Protein AF-X1RH77-F1 (afdb_monomer)

Solvent-accessible surface area (backbone atoms only — not comparable to full-atom values): 12119 Å² total; per-residue (Å²): 35,77,43,66,42,18,30,27,23,66,74,18,77,38,57,63,56,33,65,66,33,63,42,28,81,45,76,34,79,84,66,87,61,46,30,39,22,36,37,31,61,52,42,96,93,44,96,57,47,26,20,32,37,26,30,34,39,37,33,32,69,31,55,79,52,92,65,59,89,87,51,53,72,76,45,41,26,48,35,37,30,31,51,85,56,97,69,59,67,66,48,82,46,36,43,31,34,18,45,15,67,90,68,32,53,48,90,72,79,50,47,56,58,45,22,54,88,64,42,48,82,73,24,24,58,40,51,56,78,75,45,40,70,77,36,80,29,71,37,45,41,38,74,67,27,58,76,57,59,38,83,63,41,65,30,32,34,32,40,35,25,44,41,70,72,70,73,51,68,67,93,39,52,86,40,32,38,40,51,41,42,54,71,36,82,56,97,82,24,35,36,35,77,49,75,43,64,57,81,82,74,80,79,84,80,81,74,82,85,74,87,81,77,82,83,76,82,132

pLDDT: mean 89.28, std 10.25, range [47.66, 98.81]

Radius of gyration: 23.14 Å; Cα contacts (8 Å, |Δi|>4): 510; chains: 1; bounding box: 76×30×84 Å

Mean predicted aligned error: 6.17 Å

Organism: NCBI:txid412755

Structure (mmCIF, N/CA/C/O backbone):
data_AF-X1RH77-F1
#
_entry.id   AF-X1RH77-F1
#
loop_
_atom_site.group_PDB
_atom_site.id
_atom_site.type_symbol
_atom_site.label_atom_id
_atom_site.label_alt_id
_atom_site.label_comp_id
_atom_site.label_asym_id
_atom_site.label_entity_id
_atom_site.label_seq_id
_atom_site.pdbx_PDB_ins_code
_atom_site.Cartn_x
_atom_site.Cartn_y
_atom_site.Cartn_z
_atom_site.occupancy
_atom_site.B_iso_or_equiv
_atom_site.auth_seq_id
_atom_site.auth_comp_id
_atom_site.auth_asym_id
_atom_site.auth_atom_id
_atom_site.pdbx_PDB_model_num
ATOM 1 N N . ALA A 1 1 ? -10.796 6.296 2.823 1.00 57.31 1 ALA A N 1
ATOM 2 C CA . ALA A 1 1 ? -9.516 6.974 3.084 1.00 57.31 1 ALA A CA 1
ATOM 3 C C . ALA A 1 1 ? -9.847 8.410 2.841 1.00 57.31 1 ALA A C 1
ATOM 5 O O . ALA A 1 1 ? -10.364 8.690 1.774 1.00 57.31 1 ALA A O 1
ATOM 6 N N . GLU A 1 2 ? -9.666 9.287 3.818 1.00 74.75 2 GLU A N 1
ATOM 7 C CA . GLU A 1 2 ? -10.022 10.690 3.575 1.00 74.75 2 GLU A CA 1
ATOM 8 C C . GLU A 1 2 ? -9.088 11.281 2.513 1.00 74.75 2 GLU A C 1
ATOM 10 O O . GLU A 1 2 ? -9.492 12.134 1.730 1.00 74.75 2 GLU A O 1
ATOM 15 N N . LYS A 1 3 ? -7.842 10.784 2.460 1.00 83.88 3 LYS A N 1
ATOM 16 C CA . LYS A 1 3 ? -6.843 11.182 1.470 1.00 83.88 3 LYS A CA 1
ATOM 17 C C . LYS A 1 3 ? -6.052 9.959 1.023 1.00 83.88 3 LYS A C 1
ATOM 19 O O . LYS A 1 3 ? -5.547 9.196 1.850 1.00 83.88 3 LYS A O 1
ATOM 24 N N . CYS A 1 4 ? -5.955 9.759 -0.284 1.00 84.88 4 CYS A N 1
ATOM 25 C CA . CYS A 1 4 ? -5.092 8.749 -0.879 1.00 84.88 4 CYS A CA 1
ATOM 26 C C . CYS A 1 4 ? -4.425 9.277 -2.147 1.00 84.88 4 CYS A C 1
ATOM 28 O O . CYS A 1 4 ? -4.948 10.175 -2.813 1.00 84.88 4 CYS A O 1
ATOM 30 N N . GLY A 1 5 ? -3.258 8.720 -2.459 1.00 84.69 5 GLY A N 1
ATOM 31 C CA . GLY A 1 5 ? -2.461 9.140 -3.601 1.00 84.69 5 GLY A CA 1
ATOM 32 C C . GLY A 1 5 ? -1.573 8.015 -4.102 1.00 84.69 5 GLY A C 1
ATOM 33 O O . GLY A 1 5 ? -1.023 7.239 -3.314 1.00 84.69 5 GLY A O 1
ATOM 34 N N . SER A 1 6 ? -1.447 7.937 -5.424 1.00 87.25 6 SER A N 1
ATOM 35 C CA . SER A 1 6 ? -0.463 7.081 -6.069 1.00 87.25 6 SER A CA 1
ATOM 36 C C . SER A 1 6 ? 0.813 7.865 -6.320 1.00 87.25 6 SER A C 1
ATOM 38 O O . SER A 1 6 ? 0.790 8.890 -7.005 1.00 87.25 6 SER A O 1
ATOM 40 N N . LEU A 1 7 ? 1.918 7.346 -5.795 1.00 86.62 7 LEU A N 1
ATOM 41 C CA . LEU A 1 7 ? 3.262 7.873 -5.973 1.00 86.62 7 LEU A CA 1
ATOM 42 C C . LEU A 1 7 ? 4.007 6.920 -6.897 1.00 86.62 7 LEU A C 1
ATOM 44 O O . LEU A 1 7 ? 4.068 5.714 -6.629 1.00 86.62 7 LEU A O 1
ATOM 48 N N . ARG A 1 8 ? 4.548 7.444 -7.995 1.00 86.88 8 ARG A N 1
ATOM 49 C CA . ARG A 1 8 ? 5.306 6.627 -8.939 1.00 86.88 8 ARG A CA 1
ATOM 50 C C . ARG A 1 8 ? 6.627 7.272 -9.302 1.00 86.88 8 ARG A C 1
ATOM 52 O O . ARG A 1 8 ? 6.715 8.487 -9.459 1.00 86.88 8 ARG A O 1
ATOM 59 N N . TYR A 1 9 ? 7.631 6.423 -9.454 1.00 88.00 9 TYR A N 1
ATOM 60 C CA . TYR A 1 9 ? 8.847 6.773 -10.163 1.00 88.00 9 TYR A CA 1
ATOM 61 C C . TYR A 1 9 ? 8.810 6.084 -11.519 1.00 88.00 9 TYR A C 1
ATOM 63 O O . TYR A 1 9 ? 8.621 4.866 -11.590 1.00 88.00 9 TYR A O 1
ATOM 71 N N . THR A 1 10 ? 8.928 6.867 -12.581 1.00 84.88 10 THR A N 1
ATOM 72 C CA . THR A 1 10 ? 8.834 6.411 -13.970 1.00 84.88 10 THR A CA 1
ATOM 73 C C . THR A 1 10 ? 10.155 6.630 -14.702 1.00 84.88 10 THR A C 1
ATOM 75 O O . THR A 1 10 ? 10.945 7.484 -14.312 1.00 84.88 10 THR A O 1
ATOM 78 N N . TRP A 1 11 ? 10.389 5.872 -15.777 1.00 86.88 11 TRP A N 1
ATOM 79 C CA . TRP A 1 11 ? 11.519 6.085 -16.698 1.00 86.88 11 TRP A CA 1
ATOM 80 C C . TRP A 1 11 ? 12.918 5.996 -16.068 1.00 86.88 11 TRP A C 1
ATOM 82 O O . TRP A 1 11 ? 13.856 6.615 -16.566 1.00 86.88 11 TRP A O 1
ATOM 92 N N . ALA A 1 12 ? 13.085 5.217 -14.996 1.00 90.12 12 ALA A N 1
ATOM 93 C CA . ALA A 1 12 ? 14.418 4.974 -14.455 1.00 90.12 12 ALA A CA 1
ATOM 94 C C . ALA A 1 12 ? 15.211 4.040 -15.371 1.00 90.12 12 ALA A C 1
ATOM 96 O O . ALA A 1 12 ? 14.698 3.007 -15.811 1.00 90.12 12 ALA A O 1
ATOM 97 N N . SER A 1 13 ? 16.485 4.365 -15.576 1.00 91.62 13 SER A N 1
ATOM 98 C CA . SER A 1 13 ? 17.416 3.559 -16.371 1.00 91.62 13 SER A CA 1
ATOM 99 C C . SER A 1 13 ? 17.819 2.259 -15.667 1.00 91.62 13 SER A C 1
ATOM 101 O O . SER A 1 13 ? 18.215 1.286 -16.309 1.00 91.62 13 SER A O 1
ATOM 103 N N . THR A 1 14 ? 17.691 2.224 -14.336 1.00 93.81 14 THR A N 1
ATOM 104 C CA . THR A 1 14 ? 17.921 1.030 -13.518 1.00 93.81 14 THR A CA 1
ATOM 105 C C . THR A 1 14 ? 16.803 0.830 -12.500 1.00 93.81 14 THR A C 1
ATOM 107 O O . THR A 1 14 ? 16.206 1.785 -12.001 1.00 93.81 14 THR A O 1
ATOM 110 N N . TYR A 1 15 ? 16.546 -0.425 -12.127 1.00 94.62 15 TYR A N 1
ATOM 111 C CA . TYR A 1 15 ? 15.560 -0.736 -11.093 1.00 94.62 15 TYR A CA 1
ATOM 112 C C . TYR A 1 15 ? 15.916 -0.089 -9.746 1.00 94.62 15 TYR A C 1
ATOM 114 O O . TYR A 1 15 ? 15.054 0.474 -9.071 1.00 94.62 15 TYR A O 1
ATOM 122 N N . ARG A 1 16 ? 17.203 -0.117 -9.370 1.00 96.50 16 ARG A N 1
ATOM 123 C CA . ARG A 1 16 ? 17.680 0.480 -8.116 1.00 96.50 16 ARG A CA 1
ATOM 124 C C . ARG A 1 16 ? 17.446 1.988 -8.079 1.00 96.50 16 ARG A C 1
ATOM 126 O O . ARG A 1 16 ? 17.032 2.482 -7.040 1.00 96.50 16 ARG A O 1
ATOM 133 N N . GLU A 1 17 ? 17.665 2.696 -9.185 1.00 96.06 17 GLU A N 1
ATOM 134 C CA . GLU A 1 17 ? 17.359 4.127 -9.302 1.00 96.06 17 GLU A CA 1
ATOM 135 C C . GLU A 1 17 ? 15.880 4.406 -8.995 1.00 96.06 17 GLU A C 1
ATOM 137 O O . GLU A 1 17 ? 15.594 5.163 -8.068 1.00 96.06 17 GLU A O 1
ATOM 142 N N . ALA A 1 18 ? 14.944 3.723 -9.672 1.00 95.62 18 ALA A N 1
ATOM 143 C CA . ALA A 1 18 ? 13.512 3.877 -9.387 1.00 95.62 18 ALA A CA 1
ATOM 144 C C . ALA A 1 18 ? 13.171 3.533 -7.932 1.00 95.62 18 ALA A C 1
ATOM 146 O O . ALA A 1 18 ? 12.404 4.237 -7.272 1.00 95.62 18 ALA A O 1
ATOM 147 N N . ARG A 1 19 ? 13.711 2.423 -7.419 1.00 96.50 19 ARG A N 1
ATOM 148 C CA . ARG A 1 19 ? 13.370 1.905 -6.089 1.00 96.50 19 ARG A CA 1
ATOM 149 C C . ARG A 1 19 ? 13.849 2.827 -4.981 1.00 96.50 19 ARG A C 1
ATOM 151 O O . ARG A 1 19 ? 13.133 3.016 -3.986 1.00 96.50 19 ARG A O 1
ATOM 158 N N . ASP A 1 20 ? 15.055 3.356 -5.150 1.00 97.25 20 ASP A N 1
ATOM 159 C CA . ASP A 1 20 ? 15.784 4.074 -4.120 1.00 97.25 20 ASP A CA 1
ATOM 160 C C . ASP A 1 20 ? 15.652 5.591 -4.206 1.00 97.25 20 ASP A C 1
ATOM 162 O O . ASP A 1 20 ? 16.106 6.269 -3.282 1.00 97.25 20 ASP A O 1
ATOM 166 N N . ALA A 1 21 ? 14.970 6.100 -5.235 1.00 97.31 21 ALA A N 1
ATOM 167 C CA . ALA A 1 21 ? 14.619 7.505 -5.342 1.00 97.31 21 ALA A CA 1
ATOM 168 C C . ALA A 1 21 ? 13.944 8.028 -4.062 1.00 97.31 21 ALA A C 1
ATOM 170 O O . ALA A 1 21 ? 13.097 7.372 -3.442 1.00 97.31 21 ALA A O 1
ATOM 171 N N . VAL A 1 22 ? 14.370 9.226 -3.662 1.00 97.12 22 VAL A N 1
ATOM 172 C CA . VAL A 1 22 ? 13.905 9.929 -2.456 1.00 97.12 22 VAL A CA 1
ATOM 173 C C . VAL A 1 22 ? 12.591 10.679 -2.677 1.00 97.12 22 VAL A C 1
ATOM 175 O O . VAL A 1 22 ? 11.956 11.112 -1.723 1.00 97.12 22 VAL A O 1
ATOM 178 N N . GLU A 1 23 ? 12.159 10.792 -3.925 1.00 96.25 23 GLU A N 1
ATOM 179 C CA . GLU A 1 23 ? 10.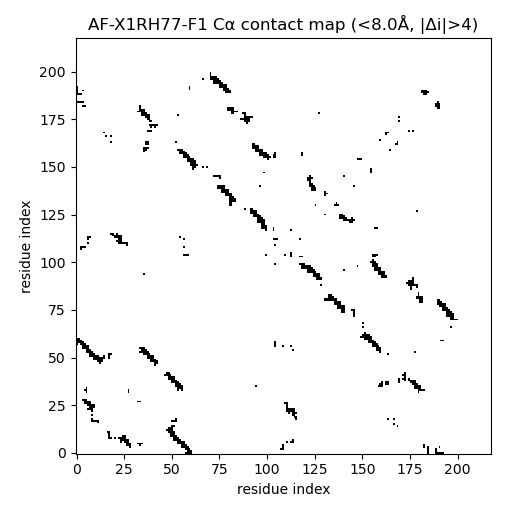895 11.391 -4.325 1.00 96.25 23 GLU A CA 1
ATOM 180 C C . GLU A 1 23 ? 10.354 10.662 -5.555 1.00 96.25 23 GLU A C 1
ATOM 182 O O . GLU A 1 23 ? 11.117 10.088 -6.332 1.00 96.25 23 GLU A O 1
ATOM 187 N N . ALA A 1 24 ? 9.034 10.649 -5.711 1.00 94.50 24 ALA A N 1
ATOM 188 C CA . ALA A 1 24 ? 8.387 10.284 -6.962 1.00 94.50 24 ALA A CA 1
ATOM 189 C C . ALA A 1 24 ? 8.650 11.379 -8.006 1.00 94.50 24 ALA A C 1
ATOM 191 O O . ALA A 1 24 ? 8.857 12.536 -7.654 1.00 94.50 24 ALA A O 1
ATOM 192 N N . ASN A 1 25 ? 8.579 11.039 -9.291 1.00 91.06 25 ASN A N 1
ATOM 193 C CA . ASN A 1 25 ? 8.566 12.047 -10.356 1.00 91.06 25 ASN A CA 1
ATOM 194 C C . ASN A 1 25 ? 7.140 12.375 -10.826 1.00 91.06 25 ASN A C 1
ATOM 196 O O . ASN A 1 25 ? 6.935 13.352 -11.543 1.00 91.06 25 ASN A O 1
ATOM 200 N N . GLU A 1 26 ? 6.145 11.590 -10.400 1.00 85.62 26 GLU A N 1
ATOM 201 C CA . GLU A 1 26 ? 4.742 11.821 -10.713 1.00 85.62 26 GLU A CA 1
ATOM 202 C C . GLU A 1 26 ? 3.835 11.440 -9.527 1.00 85.62 26 GLU A C 1
ATOM 204 O O . GLU A 1 26 ? 3.986 10.378 -8.910 1.00 85.62 26 GLU A O 1
ATOM 209 N N . THR A 1 27 ? 2.831 12.277 -9.247 1.00 77.62 27 THR A N 1
ATOM 210 C CA . THR A 1 27 ? 1.662 11.904 -8.439 1.00 77.62 27 THR A CA 1
ATOM 211 C C . THR A 1 27 ? 0.451 11.758 -9.353 1.00 77.62 27 THR A C 1
ATOM 213 O O . THR A 1 27 ? 0.160 12.620 -10.180 1.00 77.62 27 THR A O 1
ATOM 216 N N . SER A 1 28 ? -0.288 10.658 -9.219 1.00 65.06 28 SER A N 1
ATOM 217 C CA . SER A 1 28 ? -1.593 10.516 -9.870 1.00 65.06 28 SER A CA 1
ATOM 218 C C . SER A 1 28 ? -2.663 10.538 -8.794 1.00 65.06 28 SER A C 1
ATOM 220 O O . SER A 1 28 ? -2.876 9.537 -8.110 1.00 65.06 28 SER A O 1
ATOM 222 N N . ILE A 1 29 ? -3.353 11.672 -8.674 1.00 58.25 29 ILE A N 1
ATOM 223 C CA . ILE A 1 29 ? -4.630 11.741 -7.954 1.00 58.25 29 ILE A CA 1
ATOM 224 C C . ILE A 1 29 ? -5.805 11.532 -8.937 1.00 58.25 29 ILE A C 1
ATOM 226 O O . ILE A 1 29 ? -6.846 11.027 -8.529 1.00 58.25 29 ILE A O 1
ATOM 230 N N . TYR A 1 30 ? -5.639 11.849 -10.236 1.00 49.53 30 TYR A N 1
ATOM 231 C CA . TYR A 1 30 ? -6.776 11.979 -11.169 1.00 49.53 30 TYR A CA 1
ATOM 232 C C . TYR A 1 30 ? -6.615 11.367 -12.572 1.00 49.53 30 TYR A C 1
ATOM 234 O O . TYR A 1 30 ? -7.601 11.289 -13.302 1.00 49.53 30 TYR A O 1
ATOM 242 N N . THR A 1 31 ? -5.432 10.911 -12.985 1.00 47.66 31 THR A N 1
ATOM 243 C CA . THR A 1 31 ? -5.188 10.556 -14.395 1.00 47.66 31 THR A CA 1
ATOM 244 C C . THR A 1 31 ? -4.322 9.304 -14.515 1.00 47.66 31 THR A C 1
ATOM 246 O O . THR A 1 31 ? -3.101 9.361 -14.561 1.00 47.66 31 THR A O 1
ATOM 249 N N . ALA A 1 32 ? -4.997 8.152 -14.593 1.00 47.81 32 ALA A N 1
ATOM 250 C CA . ALA A 1 32 ? -4.447 6.861 -15.014 1.00 47.81 32 ALA A CA 1
ATOM 251 C C . ALA A 1 32 ? -3.178 6.406 -14.262 1.00 47.81 32 ALA A C 1
ATOM 253 O O . ALA A 1 32 ? -2.047 6.623 -14.704 1.00 47.81 32 ALA A O 1
ATOM 254 N N . GLY A 1 33 ? -3.340 5.691 -13.144 1.00 62.25 33 GLY A N 1
ATOM 255 C CA . GLY A 1 33 ? -2.164 5.069 -12.531 1.00 62.25 33 GLY A CA 1
ATOM 256 C C . GLY A 1 33 ? -2.229 4.669 -11.076 1.00 62.25 33 GLY A C 1
ATOM 257 O O . GLY A 1 33 ? -1.169 4.661 -10.467 1.00 62.25 33 GLY A O 1
ATOM 258 N N . ASN A 1 34 ? -3.397 4.352 -10.517 1.00 87.12 34 ASN A N 1
ATOM 259 C CA . ASN A 1 34 ? -3.523 3.883 -9.133 1.00 87.12 34 ASN A CA 1
ATOM 260 C C . ASN A 1 34 ? -2.999 2.449 -8.986 1.00 87.12 34 ASN A C 1
ATOM 262 O O . ASN A 1 34 ? -3.744 1.520 -8.682 1.00 87.12 34 ASN A O 1
ATOM 266 N N . ALA A 1 35 ? -1.733 2.254 -9.310 1.00 92.56 35 ALA A N 1
ATOM 267 C CA . ALA A 1 35 ? -1.105 0.960 -9.343 1.00 92.56 35 ALA A CA 1
ATOM 268 C C . ALA A 1 35 ? -0.372 0.696 -8.033 1.00 92.56 35 ALA A C 1
ATOM 270 O O . ALA A 1 35 ? 0.069 1.606 -7.334 1.00 92.56 35 ALA A O 1
ATOM 271 N N . ILE A 1 36 ? -0.182 -0.578 -7.747 1.00 95.62 36 ILE A N 1
ATOM 272 C CA . ILE A 1 36 ? 0.823 -1.053 -6.810 1.00 95.62 36 ILE A CA 1
ATOM 273 C C . ILE A 1 36 ? 1.621 -2.145 -7.496 1.00 95.62 36 ILE A C 1
ATOM 275 O O . ILE A 1 36 ? 1.043 -3.003 -8.162 1.00 95.62 36 ILE A O 1
ATOM 279 N N . GLY A 1 37 ? 2.935 -2.109 -7.307 1.00 96.06 37 GLY A N 1
ATOM 280 C CA . GLY A 1 37 ? 3.855 -3.066 -7.892 1.00 96.06 37 GLY A CA 1
ATOM 281 C C . GLY A 1 37 ? 4.888 -2.374 -8.753 1.00 96.06 37 GLY A C 1
ATOM 282 O O . GLY A 1 37 ? 5.287 -1.241 -8.480 1.00 96.06 37 GLY A O 1
ATOM 283 N N . GLN A 1 38 ? 5.338 -3.079 -9.775 1.00 95.12 38 GLN A N 1
ATOM 284 C CA . GLN A 1 38 ? 6.439 -2.647 -10.616 1.00 95.12 38 GLN A CA 1
ATOM 285 C C . GLN A 1 38 ? 6.250 -3.145 -12.047 1.00 95.12 38 GLN A C 1
ATOM 287 O O . GLN A 1 38 ? 5.477 -4.066 -12.299 1.00 95.12 38 GLN A O 1
ATOM 292 N N . TYR A 1 39 ? 6.918 -2.493 -12.987 1.00 92.12 39 TYR A N 1
ATOM 293 C CA . TYR A 1 39 ? 6.871 -2.837 -14.404 1.00 92.12 39 TYR A CA 1
ATOM 294 C C . TYR A 1 39 ? 8.182 -2.410 -15.068 1.00 92.12 39 TYR A C 1
ATOM 296 O O . TYR A 1 39 ? 8.742 -1.375 -14.706 1.00 92.12 39 TYR A O 1
ATOM 304 N N . ASP A 1 40 ? 8.660 -3.197 -16.027 1.00 92.75 40 ASP A N 1
ATOM 305 C CA . ASP A 1 40 ? 9.784 -2.840 -16.893 1.00 92.75 40 ASP A CA 1
ATOM 306 C C . ASP A 1 40 ? 9.282 -2.663 -18.327 1.00 92.75 40 ASP A C 1
ATOM 308 O O . ASP A 1 40 ? 8.811 -3.606 -18.962 1.00 92.75 40 ASP A O 1
ATOM 312 N N . ASN A 1 41 ? 9.384 -1.443 -18.849 1.00 90.25 41 ASN A N 1
ATOM 313 C CA . ASN A 1 41 ? 9.069 -1.156 -20.240 1.00 90.25 41 ASN A CA 1
ATOM 314 C C . ASN A 1 41 ? 10.298 -1.399 -21.126 1.00 90.25 41 ASN A C 1
ATOM 316 O O . ASN A 1 41 ? 10.911 -0.449 -21.625 1.00 90.25 41 ASN A O 1
ATOM 320 N N . PHE A 1 42 ? 10.658 -2.670 -21.301 1.00 88.00 42 PHE A N 1
ATOM 321 C CA . PHE A 1 42 ? 11.721 -3.084 -22.211 1.00 88.00 42 PHE A CA 1
ATOM 322 C C . PHE A 1 42 ? 11.218 -3.130 -23.660 1.00 88.00 42 PHE A C 1
ATOM 324 O O . PHE A 1 42 ? 10.187 -3.725 -23.978 1.00 88.00 42 PHE A O 1
ATOM 331 N N . ASN A 1 43 ? 11.968 -2.488 -24.556 1.00 83.06 43 ASN A N 1
ATOM 332 C CA . ASN A 1 43 ? 11.751 -2.569 -25.995 1.00 83.06 43 ASN A CA 1
ATOM 333 C C . ASN A 1 43 ? 12.775 -3.551 -26.583 1.00 83.06 43 ASN A C 1
ATOM 335 O O . ASN A 1 43 ? 13.949 -3.217 -26.590 1.00 83.06 43 ASN A O 1
ATOM 339 N N . PRO A 1 44 ? 12.391 -4.695 -27.173 1.00 82.25 44 PRO A N 1
ATOM 340 C CA . PRO A 1 44 ? 13.354 -5.672 -27.695 1.00 82.25 44 PRO A CA 1
ATOM 341 C C . PRO A 1 44 ? 14.268 -5.140 -28.811 1.00 82.25 44 PRO A C 1
ATOM 343 O O . PRO A 1 44 ? 15.297 -5.742 -29.102 1.00 82.25 44 PRO A O 1
ATOM 346 N N . GLN A 1 45 ? 13.913 -4.018 -29.442 1.00 86.38 45 GLN A N 1
ATOM 347 C CA . GLN A 1 45 ? 14.721 -3.355 -30.472 1.00 86.38 45 GLN A CA 1
ATOM 348 C C . GLN A 1 45 ? 15.738 -2.360 -29.889 1.00 86.38 45 GLN A C 1
ATOM 350 O O . GLN A 1 45 ? 16.502 -1.751 -30.635 1.00 86.38 45 GLN A O 1
ATOM 355 N N . SER A 1 46 ? 15.742 -2.162 -28.571 1.00 82.00 46 SER A N 1
ATOM 356 C CA . SER A 1 46 ? 16.569 -1.186 -27.873 1.00 82.00 46 SER A CA 1
ATOM 357 C C . SER A 1 46 ? 17.085 -1.784 -26.556 1.00 82.00 46 SER A C 1
ATOM 359 O O . SER A 1 46 ? 16.303 -2.317 -25.782 1.00 82.00 46 SER A O 1
ATOM 361 N N . PRO A 1 47 ? 18.371 -1.636 -26.205 1.00 82.31 47 PRO A N 1
ATOM 362 C CA . PRO A 1 47 ? 18.886 -2.144 -24.931 1.00 82.31 47 PRO A CA 1
ATOM 363 C C . PRO A 1 47 ? 18.370 -1.363 -23.706 1.00 82.31 47 PRO A C 1
ATOM 365 O O . PRO A 1 47 ? 18.749 -1.671 -22.579 1.00 82.31 47 PRO A O 1
ATOM 368 N N . TYR A 1 48 ? 17.562 -0.319 -23.906 1.00 86.31 48 TYR A N 1
ATOM 369 C CA . TYR A 1 48 ? 17.049 0.515 -22.829 1.00 86.31 48 TYR A CA 1
ATOM 370 C C . TYR A 1 48 ? 15.891 -0.162 -22.092 1.00 86.31 48 TYR A C 1
ATOM 372 O O . TYR A 1 48 ? 14.851 -0.470 -22.679 1.00 86.31 48 TYR A O 1
ATOM 380 N N . HIS A 1 49 ? 16.083 -0.322 -20.787 1.00 89.19 49 HIS A N 1
ATOM 381 C CA . HIS A 1 49 ? 15.039 -0.639 -19.823 1.00 89.19 49 HIS A CA 1
ATOM 382 C C . HIS A 1 49 ? 14.489 0.656 -19.233 1.00 89.19 49 HIS A C 1
ATOM 384 O O . HIS A 1 49 ? 15.230 1.624 -19.051 1.00 89.19 49 HIS A O 1
ATOM 390 N N . ASN A 1 50 ? 13.198 0.664 -18.917 1.00 92.19 50 ASN A N 1
ATOM 391 C CA . ASN A 1 50 ? 12.571 1.769 -18.204 1.00 92.19 50 ASN A CA 1
ATOM 392 C C . ASN A 1 50 ? 11.761 1.177 -17.064 1.00 92.19 50 ASN A C 1
ATOM 394 O O . ASN A 1 50 ? 10.691 0.606 -17.284 1.00 92.19 50 ASN A O 1
ATOM 398 N N . TYR A 1 51 ? 12.277 1.320 -15.850 1.00 93.19 51 TYR A N 1
ATOM 399 C CA . TYR A 1 51 ? 11.646 0.756 -14.668 1.00 93.19 51 TYR A CA 1
ATOM 400 C C . TYR A 1 51 ? 10.623 1.726 -14.083 1.00 93.19 51 TYR A C 1
ATOM 402 O O . TYR A 1 51 ? 10.860 2.931 -13.963 1.00 93.19 51 TYR A O 1
ATOM 410 N N . PHE A 1 52 ? 9.485 1.162 -13.693 1.00 93.88 52 PHE A N 1
ATOM 411 C CA . PHE A 1 52 ? 8.382 1.847 -13.040 1.00 93.88 52 PHE A CA 1
ATOM 412 C C . PHE A 1 52 ? 8.115 1.171 -11.701 1.00 93.88 52 PHE A C 1
ATOM 414 O O . PHE A 1 52 ? 7.952 -0.050 -11.649 1.00 93.88 52 PHE A O 1
ATOM 421 N N . ILE A 1 53 ? 8.021 1.953 -10.627 1.00 95.94 53 ILE A N 1
ATOM 422 C CA . ILE A 1 53 ? 7.621 1.458 -9.304 1.00 95.94 53 ILE A CA 1
ATOM 423 C C . ILE A 1 53 ? 6.474 2.314 -8.788 1.00 95.94 53 ILE A C 1
ATOM 425 O O . ILE A 1 53 ? 6.537 3.544 -8.801 1.00 95.94 53 ILE A O 1
ATOM 429 N N . TYR A 1 54 ? 5.426 1.635 -8.329 1.00 95.69 54 TYR A N 1
ATOM 430 C CA . TYR A 1 54 ? 4.181 2.241 -7.884 1.00 95.69 54 TYR A CA 1
ATOM 431 C C . TYR A 1 54 ? 3.927 1.911 -6.416 1.00 95.69 54 TYR A C 1
ATOM 433 O O . TYR A 1 54 ? 3.906 0.740 -6.016 1.00 95.69 54 TYR A O 1
ATOM 441 N N . ARG A 1 55 ? 3.707 2.959 -5.621 1.00 96.44 55 ARG A N 1
ATOM 442 C CA . ARG A 1 55 ? 3.402 2.880 -4.191 1.00 96.44 55 ARG A CA 1
ATOM 443 C C . ARG A 1 55 ? 2.138 3.683 -3.911 1.00 96.44 55 ARG A C 1
ATOM 445 O O . ARG A 1 55 ? 1.941 4.759 -4.474 1.00 96.44 55 ARG A O 1
ATOM 452 N N . LEU A 1 56 ? 1.286 3.169 -3.030 1.00 95.19 56 LEU A N 1
ATOM 453 C CA . LEU A 1 56 ? 0.026 3.830 -2.684 1.00 95.19 56 LEU A CA 1
ATOM 454 C C . LEU A 1 56 ? 0.063 4.296 -1.241 1.00 95.19 56 LEU A C 1
ATOM 456 O O . LEU A 1 56 ? 0.252 3.480 -0.342 1.00 95.19 56 LEU A O 1
ATOM 460 N N . ALA A 1 57 ? -0.135 5.591 -1.025 1.00 94.56 57 ALA A N 1
ATOM 461 C CA . ALA A 1 57 ? -0.161 6.192 0.298 1.00 94.56 57 ALA A CA 1
ATOM 462 C C . ALA A 1 57 ? -1.606 6.479 0.724 1.00 94.56 57 ALA A C 1
ATOM 464 O O . ALA A 1 57 ? -2.405 7.000 -0.063 1.00 94.56 57 ALA A O 1
ATOM 465 N N . PHE A 1 58 ? -1.942 6.150 1.972 1.00 94.31 58 PHE A N 1
ATOM 466 C CA . PHE A 1 58 ? -3.284 6.299 2.531 1.00 94.31 58 PHE A CA 1
ATOM 467 C C . PHE A 1 58 ? -3.269 7.030 3.868 1.00 94.31 58 PHE A C 1
ATOM 469 O O . PHE A 1 58 ? -2.457 6.734 4.747 1.00 94.31 58 PHE A O 1
ATOM 476 N N . GLN A 1 59 ? -4.247 7.917 4.046 1.00 94.00 59 GLN A N 1
ATOM 477 C CA . GLN A 1 59 ? -4.545 8.580 5.309 1.00 94.00 59 GLN A CA 1
ATOM 478 C C . GLN A 1 59 ? -6.011 8.339 5.674 1.00 94.00 59 GLN A C 1
ATOM 480 O O . GLN A 1 59 ? -6.945 8.684 4.939 1.00 94.00 59 GLN A O 1
ATOM 485 N N . PHE A 1 60 ? -6.212 7.720 6.832 1.00 92.94 60 PHE A N 1
ATOM 486 C CA . PHE A 1 60 ? -7.523 7.423 7.386 1.00 92.94 60 PHE A CA 1
ATOM 487 C C . PHE A 1 60 ? -7.733 8.263 8.628 1.00 92.94 60 PHE A C 1
ATOM 489 O O . PHE A 1 60 ? -7.045 8.087 9.632 1.00 92.94 60 PHE A O 1
ATOM 496 N N . ARG A 1 61 ? -8.710 9.157 8.572 1.00 90.06 61 ARG A N 1
ATOM 497 C CA . ARG A 1 61 ? -9.154 9.895 9.739 1.00 90.06 61 ARG A CA 1
ATOM 498 C C . ARG A 1 61 ? -10.033 9.008 10.604 1.00 90.06 61 ARG A C 1
ATOM 500 O O . ARG A 1 61 ? -11.079 8.529 10.179 1.00 90.06 61 ARG A O 1
ATOM 507 N N . THR A 1 62 ? -9.577 8.772 11.822 1.00 86.94 62 THR A N 1
ATOM 508 C CA . THR A 1 62 ? -10.199 7.867 12.798 1.00 86.94 62 THR A CA 1
ATOM 509 C C . THR A 1 62 ? -10.857 8.623 13.947 1.00 86.94 62 THR A C 1
ATOM 511 O O . THR A 1 62 ? -11.453 8.005 14.821 1.00 86.94 62 THR A O 1
ATOM 514 N N . ASN A 1 63 ? -10.791 9.957 13.952 1.00 77.56 63 ASN A N 1
ATOM 515 C CA . ASN A 1 63 ? -11.436 10.789 14.968 1.00 77.56 63 ASN A CA 1
ATOM 516 C C . ASN A 1 63 ? -12.977 10.834 14.849 1.00 77.56 63 ASN A C 1
ATOM 518 O O . ASN A 1 63 ? -13.643 11.224 15.800 1.00 77.56 63 ASN A O 1
ATOM 522 N N . GLN A 1 64 ? -13.534 10.459 13.693 1.00 67.19 64 GLN A N 1
ATOM 523 C CA . GLN A 1 64 ? -14.980 10.404 13.439 1.00 67.19 64 GLN A CA 1
ATOM 524 C C . GLN A 1 64 ? -15.586 9.037 13.747 1.00 67.19 64 GLN A C 1
ATOM 526 O O . GLN A 1 64 ? -16.805 8.898 13.829 1.00 67.19 64 GLN A O 1
ATOM 531 N N . ALA A 1 65 ? -14.750 8.014 13.904 1.00 63.50 65 ALA A N 1
ATOM 532 C CA . ALA A 1 65 ? -15.236 6.730 14.349 1.00 63.50 65 ALA A CA 1
ATOM 533 C C . ALA A 1 65 ? -15.591 6.897 15.832 1.00 63.50 65 ALA A C 1
ATOM 535 O O . ALA A 1 65 ? -14.730 7.277 16.622 1.00 63.50 65 ALA A O 1
ATOM 536 N N . TYR A 1 66 ? -16.850 6.654 16.209 1.00 67.69 66 TYR A N 1
ATOM 537 C CA . TYR A 1 66 ? -17.325 6.606 17.600 1.00 67.69 66 TYR A CA 1
ATOM 538 C C . TYR A 1 66 ? -16.689 5.427 18.365 1.00 67.69 66 TYR A C 1
ATOM 540 O O . TYR A 1 66 ? -17.380 4.594 18.943 1.00 67.69 66 TYR A O 1
ATOM 548 N N . LEU A 1 67 ? -15.366 5.302 18.306 1.00 72.56 67 LEU A N 1
ATOM 549 C CA . LEU A 1 67 ? -14.577 4.297 18.987 1.00 72.56 67 LEU A CA 1
ATOM 550 C C . LEU A 1 67 ? -14.326 4.851 20.388 1.00 72.56 67 LEU A C 1
ATOM 552 O O . LEU A 1 67 ? -13.634 5.865 20.518 1.00 72.56 67 LEU A O 1
ATOM 556 N N . PRO A 1 68 ? -14.906 4.243 21.437 1.00 74.50 68 PRO A N 1
ATOM 557 C CA . PRO A 1 68 ? -14.613 4.653 22.797 1.00 74.50 68 PRO A CA 1
ATOM 558 C C . PRO A 1 68 ? -13.095 4.602 23.018 1.00 74.50 68 PRO A C 1
ATOM 560 O O . PRO A 1 6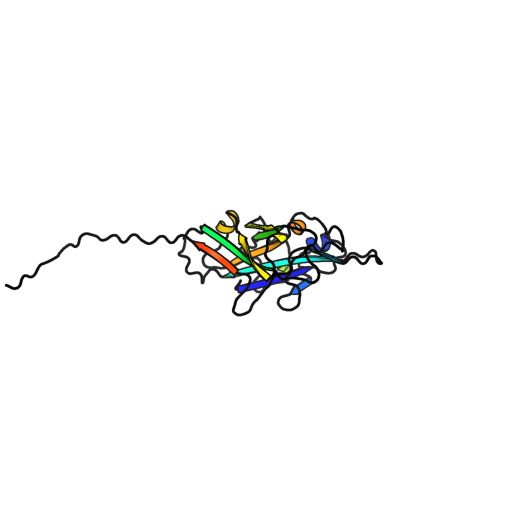8 ? -12.465 3.621 22.604 1.00 74.50 68 PRO A O 1
ATOM 563 N N . PRO A 1 69 ? -12.487 5.618 23.653 1.00 73.31 69 PRO A N 1
ATOM 564 C CA . PRO A 1 69 ? -11.076 5.564 24.008 1.00 73.31 69 PRO A CA 1
ATOM 565 C C . PRO A 1 69 ? -10.754 4.262 24.754 1.00 73.31 69 PRO A C 1
ATOM 567 O O . PRO A 1 69 ? -11.442 3.901 25.707 1.00 73.31 69 PRO A O 1
ATOM 570 N N . GLY A 1 70 ? -9.734 3.537 24.291 1.00 76.25 70 GLY A N 1
ATOM 571 C CA . GLY A 1 70 ? -9.320 2.260 24.880 1.00 76.25 70 GLY A CA 1
ATOM 572 C C . GLY A 1 70 ? -10.182 1.045 24.510 1.00 76.25 70 GLY A C 1
ATOM 573 O O . GLY A 1 70 ? -9.934 -0.038 25.039 1.00 76.25 70 GLY A O 1
ATOM 574 N N . ALA A 1 71 ? -11.170 1.173 23.616 1.00 82.88 71 ALA A N 1
ATOM 575 C CA . ALA A 1 71 ? -11.899 0.011 23.113 1.00 82.88 71 ALA A CA 1
ATOM 576 C C . ALA A 1 71 ? -10.942 -0.938 22.361 1.00 82.88 71 ALA A C 1
ATOM 578 O O . ALA A 1 71 ? -10.232 -0.490 21.456 1.00 82.88 71 ALA A O 1
ATOM 579 N N . PRO A 1 72 ? -10.920 -2.242 22.693 1.00 88.38 72 PRO A N 1
ATOM 580 C CA . PRO A 1 72 ? -10.029 -3.184 22.035 1.00 88.38 72 PRO A CA 1
ATOM 581 C C . PRO A 1 72 ? -10.457 -3.387 20.578 1.00 88.38 72 PRO A C 1
ATOM 583 O O . PRO A 1 72 ? -11.615 -3.712 20.288 1.00 88.38 72 PRO A O 1
ATOM 586 N N . ILE A 1 73 ? -9.504 -3.216 19.661 1.00 92.69 73 ILE A N 1
ATOM 587 C CA . ILE A 1 73 ? -9.685 -3.517 18.242 1.00 92.69 73 ILE A CA 1
ATOM 588 C C . ILE A 1 73 ? -9.528 -5.024 18.054 1.00 92.69 73 ILE A C 1
ATOM 590 O O . ILE A 1 73 ? -8.463 -5.581 18.296 1.00 92.69 73 ILE A O 1
ATOM 594 N N . GLN A 1 74 ? -10.597 -5.687 17.619 1.00 94.06 74 GLN A N 1
ATOM 595 C CA . GLN A 1 74 ? -10.586 -7.130 17.359 1.00 94.06 74 GLN A CA 1
ATOM 596 C C . GLN A 1 74 ? -10.134 -7.457 15.939 1.00 94.06 74 GLN A C 1
ATOM 598 O O . GLN A 1 74 ? -9.575 -8.518 15.680 1.00 94.06 74 GLN A O 1
ATOM 603 N N . TYR A 1 75 ? -10.455 -6.569 15.002 1.00 96.44 75 TYR A N 1
ATOM 604 C CA . TYR A 1 75 ? -10.216 -6.768 13.586 1.00 96.44 75 TYR A CA 1
ATOM 605 C C . TYR A 1 75 ? -10.117 -5.416 12.907 1.00 96.44 75 TYR A C 1
ATOM 607 O O . TYR A 1 75 ? -10.928 -4.522 13.167 1.00 96.44 75 TYR A O 1
ATOM 615 N N . ALA A 1 76 ? -9.178 -5.298 11.981 1.00 97.12 76 ALA A N 1
ATOM 616 C CA . ALA A 1 76 ? -9.183 -4.210 11.034 1.00 97.12 76 ALA A CA 1
ATOM 617 C C . ALA A 1 76 ? -8.599 -4.644 9.691 1.00 97.12 76 ALA A C 1
ATOM 619 O O . ALA A 1 76 ? -7.790 -5.569 9.619 1.00 97.12 76 ALA A O 1
ATOM 620 N N . ALA A 1 77 ? -9.030 -3.979 8.626 1.00 98.06 77 ALA A N 1
ATOM 621 C CA . ALA A 1 77 ? -8.554 -4.239 7.277 1.00 98.06 77 ALA A CA 1
ATOM 622 C C . ALA A 1 77 ? -8.567 -2.969 6.428 1.00 98.06 77 ALA A C 1
ATOM 624 O O . ALA A 1 77 ? -9.441 -2.109 6.584 1.00 98.06 77 ALA A O 1
ATOM 625 N N . ILE A 1 78 ? -7.619 -2.887 5.494 1.00 97.38 78 ILE A N 1
ATOM 626 C CA . ILE A 1 78 ? -7.676 -1.922 4.399 1.00 97.38 78 ILE A CA 1
ATOM 627 C C . ILE A 1 78 ? -8.477 -2.566 3.269 1.00 97.38 78 ILE A C 1
ATOM 629 O O . ILE A 1 78 ? -8.019 -3.506 2.622 1.00 97.38 78 ILE A O 1
ATOM 633 N N . ARG A 1 79 ? -9.684 -2.054 3.045 1.00 96.94 79 ARG A N 1
ATOM 634 C CA . ARG A 1 79 ? -10.593 -2.493 1.991 1.00 96.94 79 ARG A CA 1
ATOM 635 C C . ARG A 1 79 ? -10.305 -1.738 0.701 1.00 96.94 79 ARG A C 1
ATOM 637 O O . ARG A 1 79 ? -10.485 -0.521 0.645 1.00 96.94 79 ARG A O 1
ATOM 644 N N . VAL A 1 80 ? -9.896 -2.460 -0.333 1.00 95.56 80 VAL A N 1
ATOM 645 C CA . VAL A 1 80 ? -9.532 -1.935 -1.658 1.00 95.56 80 VAL A CA 1
ATOM 646 C C . VAL A 1 80 ? -10.393 -2.583 -2.736 1.00 95.56 80 VAL A C 1
ATOM 648 O O . VAL A 1 80 ? -10.910 -3.678 -2.544 1.00 95.56 80 VAL A O 1
ATOM 651 N N . LYS A 1 81 ? -10.529 -1.931 -3.891 1.00 94.12 81 LYS A N 1
ATOM 652 C CA . LYS A 1 81 ? -11.149 -2.522 -5.082 1.00 94.12 81 LYS A CA 1
ATOM 653 C C . LYS A 1 81 ? -10.109 -2.610 -6.187 1.00 94.12 81 LYS A C 1
ATOM 655 O O . LYS A 1 81 ? -9.537 -1.586 -6.546 1.00 94.12 81 LYS A O 1
ATOM 660 N N . ARG A 1 82 ? -9.853 -3.803 -6.717 1.00 94.31 82 ARG A N 1
ATOM 661 C CA . ARG A 1 82 ? -8.953 -4.012 -7.862 1.00 94.31 82 ARG A CA 1
ATOM 662 C C . ARG A 1 82 ? -9.762 -3.960 -9.157 1.00 94.31 82 ARG A C 1
ATOM 664 O O . ARG A 1 82 ? -10.880 -4.460 -9.176 1.00 94.31 82 ARG A O 1
ATOM 671 N N . TYR A 1 83 ? -9.207 -3.408 -10.235 1.00 89.75 83 TYR A N 1
ATOM 672 C CA . TYR A 1 83 ? -9.853 -3.443 -11.555 1.00 89.75 83 TYR A CA 1
ATOM 673 C C . TYR A 1 83 ? -9.220 -4.429 -12.511 1.00 89.75 83 TYR A C 1
ATOM 675 O O . TYR A 1 83 ? -8.011 -4.686 -12.474 1.00 89.75 83 TYR A O 1
ATOM 683 N N . LYS A 1 84 ? -10.051 -4.902 -13.440 1.00 90.81 84 LYS A N 1
ATOM 684 C CA . LYS A 1 84 ? -9.577 -5.561 -14.648 1.00 90.81 84 LYS A CA 1
ATOM 685 C C . LYS A 1 84 ? -8.811 -4.572 -15.531 1.00 90.81 84 LYS A C 1
ATOM 687 O O . LYS A 1 84 ? -9.273 -3.469 -15.814 1.00 90.81 84 LYS A O 1
ATOM 692 N N . THR A 1 85 ? -7.649 -4.996 -16.006 1.00 89.75 85 THR A N 1
ATOM 693 C CA . THR A 1 85 ? -6.769 -4.228 -16.893 1.00 89.75 85 THR A CA 1
ATOM 694 C C . THR A 1 85 ? -6.578 -4.959 -18.218 1.00 89.75 85 THR A C 1
ATOM 696 O O . THR A 1 85 ? -6.771 -6.172 -18.309 1.00 89.75 85 THR A O 1
ATOM 699 N N . VAL A 1 86 ? -6.165 -4.226 -19.257 1.00 90.06 86 VAL A N 1
ATOM 700 C CA . VAL A 1 86 ? -5.769 -4.828 -20.546 1.00 90.06 86 VAL A CA 1
ATOM 701 C C . VAL A 1 86 ? -4.465 -5.630 -20.437 1.00 90.06 86 VAL A C 1
ATOM 703 O O . VAL A 1 86 ? -4.253 -6.561 -21.207 1.00 90.06 86 VAL A O 1
ATOM 706 N N . TYR A 1 87 ? -3.636 -5.314 -19.439 1.00 89.38 87 TYR A N 1
ATOM 707 C CA . TYR A 1 87 ? -2.427 -6.049 -19.074 1.00 89.38 87 TYR A CA 1
ATOM 708 C C . TYR A 1 87 ? -2.684 -6.783 -17.751 1.00 89.38 87 TYR A C 1
ATOM 710 O O . TYR A 1 87 ? -2.601 -6.161 -16.690 1.00 89.38 87 TYR A O 1
ATOM 718 N N . PRO A 1 88 ? -3.113 -8.058 -17.775 1.00 91.06 88 PRO A N 1
ATOM 719 C CA . PRO A 1 88 ? -3.402 -8.799 -16.554 1.00 91.06 88 PRO A CA 1
ATOM 720 C C . PRO A 1 88 ? -2.108 -9.171 -15.830 1.00 91.06 88 PRO A C 1
ATOM 722 O O . PRO A 1 88 ? -1.121 -9.503 -16.482 1.00 91.06 88 PRO A O 1
ATOM 725 N N . LEU A 1 89 ? -2.161 -9.196 -14.495 1.00 94.44 89 LEU A N 1
ATOM 726 C CA . LEU A 1 89 ? -1.083 -9.679 -13.626 1.00 94.44 89 LEU A CA 1
ATOM 727 C C . LEU A 1 89 ? -0.546 -11.028 -14.138 1.00 94.44 89 LEU A C 1
ATOM 729 O O . LEU A 1 89 ? -1.315 -11.981 -14.289 1.00 94.44 89 LEU A O 1
ATOM 733 N N . LYS A 1 90 ? 0.759 -11.097 -14.419 1.00 94.00 90 LYS A N 1
ATOM 734 C CA . LYS A 1 90 ? 1.435 -12.311 -14.911 1.00 94.00 90 LYS A CA 1
ATOM 735 C C . LYS A 1 90 ? 2.267 -12.988 -13.840 1.00 94.00 90 LYS A C 1
ATOM 737 O O . LYS A 1 90 ? 2.298 -14.214 -13.790 1.00 94.00 90 LYS A O 1
ATOM 742 N N . LEU A 1 91 ? 2.907 -12.193 -12.990 1.00 94.44 91 LEU A N 1
ATOM 743 C CA . LEU A 1 91 ? 3.674 -12.685 -11.862 1.00 94.44 91 LEU A CA 1
ATOM 744 C C . LEU A 1 91 ? 3.051 -12.158 -10.580 1.00 94.44 91 LEU A C 1
ATOM 746 O O . LEU A 1 91 ? 2.928 -10.950 -10.386 1.00 94.44 91 LEU A O 1
ATOM 750 N N . ASP A 1 92 ? 2.633 -13.083 -9.726 1.00 96.19 92 ASP A N 1
ATOM 751 C CA . ASP A 1 92 ? 1.992 -12.731 -8.471 1.00 96.19 92 ASP A CA 1
ATOM 752 C C . ASP A 1 92 ? 3.006 -12.187 -7.456 1.00 96.19 92 ASP A C 1
ATOM 754 O O . ASP A 1 92 ? 4.203 -12.489 -7.495 1.00 96.19 92 ASP A O 1
ATOM 758 N N . PHE A 1 93 ? 2.518 -11.363 -6.539 1.00 97.94 93 PHE A N 1
ATOM 759 C CA . PHE A 1 93 ? 3.309 -10.761 -5.474 1.00 97.94 93 PHE A CA 1
ATOM 760 C C . PHE A 1 93 ? 2.414 -10.466 -4.275 1.00 97.94 93 PHE A C 1
ATOM 762 O O . PHE A 1 93 ? 1.193 -10.387 -4.402 1.00 97.94 93 PHE A O 1
ATOM 769 N N . LYS A 1 94 ? 3.006 -10.250 -3.098 1.00 98.75 94 LYS A N 1
ATOM 770 C CA . LYS A 1 94 ? 2.230 -9.800 -1.940 1.00 98.75 94 LYS A CA 1
ATOM 771 C C . LYS A 1 94 ? 2.080 -8.288 -1.959 1.00 98.75 94 LYS A C 1
ATOM 773 O O . LYS A 1 94 ? 3.068 -7.568 -2.100 1.00 98.75 94 LYS A O 1
ATOM 778 N N . VAL A 1 95 ? 0.865 -7.803 -1.761 1.00 98.62 95 VAL A N 1
ATOM 779 C CA . VAL A 1 95 ? 0.603 -6.416 -1.380 1.00 98.62 95 VAL A CA 1
ATOM 780 C C . VAL A 1 95 ? 0.818 -6.309 0.125 1.00 98.62 95 VAL A C 1
ATOM 782 O O . VAL A 1 95 ? 0.120 -6.969 0.886 1.00 98.62 95 VAL A O 1
ATOM 785 N N . VAL A 1 96 ? 1.776 -5.489 0.555 1.00 98.81 96 VAL A N 1
ATOM 786 C CA . VAL A 1 96 ? 2.197 -5.378 1.957 1.00 98.81 96 VAL A CA 1
ATOM 787 C C . VAL A 1 96 ? 1.903 -3.982 2.493 1.00 98.81 96 VAL A C 1
ATOM 789 O O . VAL A 1 96 ? 2.280 -2.978 1.885 1.00 98.81 96 VAL A O 1
ATOM 792 N N . ILE A 1 97 ? 1.282 -3.927 3.669 1.00 98.69 97 ILE A N 1
ATOM 793 C CA . ILE A 1 97 ? 0.992 -2.701 4.412 1.00 98.69 97 ILE A CA 1
ATOM 794 C C . ILE A 1 97 ? 2.226 -2.306 5.227 1.00 98.69 97 ILE A C 1
ATOM 796 O O . ILE A 1 97 ? 2.744 -3.082 6.039 1.00 98.69 97 ILE A O 1
ATOM 800 N N . LYS A 1 98 ? 2.683 -1.073 5.025 1.00 98.38 98 LYS A N 1
ATOM 801 C CA . LYS A 1 98 ? 3.770 -0.433 5.764 1.00 98.38 98 LYS A CA 1
ATOM 802 C C . LYS A 1 98 ? 3.245 0.728 6.597 1.00 98.38 98 LYS A C 1
ATOM 804 O O . LYS A 1 98 ? 2.349 1.449 6.160 1.00 98.38 98 LYS A O 1
ATOM 809 N N . ASP A 1 99 ? 3.833 0.921 7.768 1.00 97.50 99 ASP A N 1
ATOM 810 C CA . ASP A 1 99 ? 3.516 2.035 8.662 1.00 97.50 99 ASP A CA 1
ATOM 811 C C . ASP A 1 99 ? 4.284 3.290 8.259 1.00 97.50 99 ASP A C 1
ATOM 813 O O . ASP A 1 99 ? 5.494 3.209 8.068 1.00 97.50 99 ASP A O 1
ATOM 817 N N . GLY A 1 100 ? 3.581 4.419 8.132 1.00 95.00 100 GLY A N 1
ATOM 818 C CA . GLY A 1 100 ? 4.181 5.740 7.899 1.00 95.00 100 GLY A CA 1
ATOM 819 C C . GLY A 1 100 ? 4.053 6.691 9.093 1.00 95.00 100 GLY A C 1
ATOM 820 O O . GLY A 1 100 ? 4.559 7.811 9.060 1.00 95.00 100 GLY A O 1
ATOM 821 N N . MET A 1 101 ? 3.376 6.276 10.166 1.00 95.31 101 MET A N 1
ATOM 822 C CA . MET A 1 101 ? 3.104 7.160 11.293 1.00 95.31 101 MET A CA 1
ATOM 823 C C . MET A 1 101 ? 4.373 7.524 12.083 1.00 95.31 101 MET A C 1
ATOM 825 O O . MET A 1 101 ? 5.243 6.670 12.272 1.00 95.31 101 MET A O 1
ATOM 829 N N . PRO A 1 102 ? 4.440 8.738 12.667 1.00 95.69 102 PRO A N 1
ATOM 830 C CA . PRO A 1 102 ? 3.379 9.758 12.704 1.00 95.69 102 PRO A CA 1
ATOM 831 C C . PRO A 1 102 ? 3.377 10.725 11.510 1.00 95.69 102 PRO A C 1
ATOM 833 O O . PRO A 1 102 ? 2.352 11.346 11.227 1.00 95.69 102 PRO A O 1
ATOM 836 N N . GLU A 1 103 ? 4.509 10.864 10.829 1.00 96.50 103 GLU A N 1
ATOM 837 C CA . GLU A 1 103 ? 4.761 11.959 9.893 1.00 96.50 103 GLU A CA 1
ATOM 838 C C . GLU A 1 103 ? 4.197 11.669 8.495 1.00 96.50 103 GLU A C 1
ATOM 840 O O . GLU A 1 103 ? 3.454 12.493 7.963 1.00 96.50 103 GLU A O 1
ATOM 845 N N . PHE A 1 104 ? 4.404 10.457 7.968 1.00 97.12 104 PHE A N 1
ATOM 846 C CA . PHE A 1 104 ? 4.184 10.123 6.559 1.00 97.12 104 PHE A CA 1
ATOM 847 C C . PHE A 1 104 ? 2.912 9.292 6.284 1.00 97.12 104 PHE A C 1
ATOM 849 O O . PHE A 1 104 ? 2.502 8.476 7.114 1.00 97.12 104 PHE A O 1
ATOM 856 N N . PRO A 1 105 ? 2.288 9.442 5.100 1.00 96.38 105 PRO A N 1
ATOM 857 C CA . PRO A 1 105 ? 2.556 10.514 4.139 1.00 96.38 105 PRO A CA 1
ATOM 858 C C . PRO A 1 105 ? 2.144 11.890 4.702 1.00 96.38 105 PRO A C 1
ATOM 860 O O . PRO A 1 105 ? 1.364 11.963 5.663 1.00 96.38 105 PRO A O 1
ATOM 863 N N . HIS A 1 106 ? 2.653 12.964 4.105 1.00 95.56 106 HIS A N 1
ATOM 864 C CA . HIS A 1 106 ? 2.260 14.338 4.409 1.00 95.56 106 HIS A CA 1
ATOM 865 C C . HIS A 1 106 ? 0.795 14.617 4.037 1.00 95.56 106 HIS A C 1
ATOM 867 O O . HIS A 1 106 ? 0.124 13.823 3.371 1.00 95.56 106 HIS A O 1
ATOM 873 N N . ASP A 1 107 ? 0.269 15.747 4.509 1.00 91.00 107 ASP A N 1
ATOM 874 C CA . ASP A 1 107 ? -1.066 16.234 4.165 1.00 91.00 107 ASP A CA 1
ATOM 875 C C . ASP A 1 107 ? -0.994 17.678 3.621 1.00 91.00 107 ASP A C 1
ATOM 877 O O . ASP A 1 107 ? -0.818 18.601 4.421 1.00 91.00 107 ASP A O 1
ATOM 881 N N . PRO A 1 108 ? -1.139 17.898 2.294 1.00 91.44 108 PRO A N 1
ATOM 882 C CA . PRO A 1 108 ? -1.445 16.908 1.251 1.00 91.44 108 PRO A CA 1
ATOM 883 C C . PRO A 1 108 ? -0.291 15.927 0.989 1.00 91.44 108 PRO A C 1
ATOM 885 O O . PRO A 1 108 ? 0.829 16.165 1.414 1.00 91.44 108 PRO A O 1
ATOM 888 N N . ILE A 1 109 ? -0.568 14.828 0.277 1.00 91.31 109 ILE A N 1
ATOM 889 C CA . ILE A 1 109 ? 0.470 13.864 -0.133 1.00 91.31 109 ILE A CA 1
ATOM 890 C C . ILE A 1 109 ? 1.455 14.554 -1.086 1.00 91.31 109 ILE A C 1
ATOM 892 O O . ILE A 1 109 ? 1.039 15.147 -2.085 1.00 91.31 109 ILE A O 1
ATOM 896 N N . GLU A 1 110 ? 2.747 14.421 -0.803 1.00 94.00 110 GLU A N 1
ATOM 897 C CA . GLU A 1 110 ? 3.853 15.046 -1.534 1.00 94.00 110 GLU A CA 1
ATOM 898 C C . GLU A 1 110 ? 4.692 14.008 -2.293 1.00 94.00 110 GLU A C 1
ATOM 900 O O . GLU A 1 110 ? 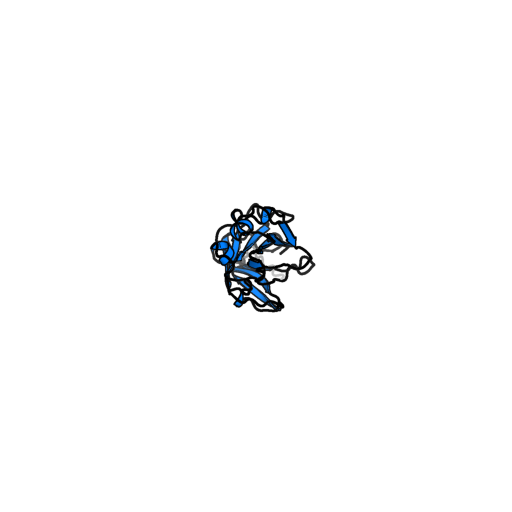4.651 12.815 -2.007 1.00 94.00 110 GLU A O 1
ATOM 905 N N . LEU A 1 111 ? 5.504 14.442 -3.263 1.00 94.94 111 LEU A N 1
ATOM 906 C CA . LEU A 1 111 ? 6.381 13.529 -4.014 1.00 94.94 111 LEU A CA 1
ATOM 907 C C . LEU A 1 111 ? 7.418 12.837 -3.115 1.00 94.94 111 LEU A C 1
ATOM 909 O O . LEU A 1 111 ? 7.752 11.673 -3.343 1.00 94.94 111 LEU A O 1
ATOM 913 N N . THR A 1 112 ? 7.890 13.518 -2.071 1.00 96.75 112 THR A N 1
ATOM 914 C CA . THR A 1 112 ? 8.846 13.005 -1.073 1.00 96.75 112 THR A CA 1
ATOM 915 C C . THR A 1 112 ? 8.272 11.860 -0.233 1.00 96.75 112 THR A C 1
ATOM 917 O O . THR A 1 112 ? 9.023 11.016 0.263 1.00 96.75 112 THR A O 1
ATOM 920 N N . ASP A 1 113 ? 6.940 11.740 -0.157 1.00 96.94 113 ASP A N 1
ATOM 921 C CA . ASP A 1 113 ? 6.260 10.609 0.480 1.00 96.94 113 ASP A CA 1
ATOM 922 C C . ASP A 1 113 ? 6.516 9.289 -0.250 1.00 96.94 113 ASP A C 1
ATOM 924 O O . ASP A 1 113 ? 6.136 8.234 0.249 1.00 96.94 113 ASP A O 1
ATOM 928 N N . TYR A 1 114 ? 7.146 9.310 -1.427 1.00 96.94 114 TYR A N 1
ATOM 929 C CA . TYR A 1 114 ? 7.547 8.108 -2.145 1.00 96.94 114 TYR A CA 1
ATOM 930 C C . TYR A 1 114 ? 8.666 7.339 -1.438 1.00 96.94 114 TYR A C 1
ATOM 932 O O . TYR A 1 114 ? 8.757 6.118 -1.605 1.00 96.94 114 TYR A O 1
ATOM 940 N N . TYR A 1 115 ? 9.537 8.014 -0.677 1.00 97.94 115 TYR A N 1
ATOM 941 C CA . TYR A 1 115 ? 10.767 7.397 -0.189 1.00 97.94 115 TYR A CA 1
ATOM 942 C C . TYR A 1 115 ? 10.491 6.231 0.760 1.00 97.94 115 TYR A C 1
ATOM 944 O O . TYR A 1 115 ? 10.028 6.376 1.890 1.00 97.94 115 TYR A O 1
ATOM 952 N N . ARG A 1 116 ? 10.858 5.029 0.312 1.00 97.50 116 ARG A N 1
ATOM 953 C CA . ARG A 1 116 ? 10.526 3.776 1.001 1.00 97.50 116 ARG A CA 1
ATOM 954 C C . ARG A 1 116 ? 11.011 3.682 2.445 1.00 97.50 116 ARG A C 1
ATOM 956 O O . ARG A 1 116 ? 10.443 2.902 3.201 1.00 97.50 116 ARG A O 1
ATOM 963 N N . LYS A 1 117 ? 12.084 4.395 2.815 1.00 97.62 117 LYS A N 1
ATOM 964 C CA . LYS A 1 117 ? 12.671 4.295 4.162 1.00 97.62 117 LYS A CA 1
ATOM 965 C C . LYS A 1 117 ? 11.840 5.013 5.226 1.00 97.62 117 LYS A C 1
ATOM 967 O O . LYS A 1 117 ? 12.052 4.748 6.403 1.00 97.62 117 LYS A O 1
ATOM 972 N N . TRP A 1 118 ? 10.872 5.835 4.822 1.00 97.75 118 TRP A N 1
ATOM 973 C CA . TRP A 1 118 ? 9.853 6.391 5.714 1.00 97.75 118 TRP A CA 1
ATOM 974 C C . TRP A 1 118 ? 8.824 5.358 6.163 1.00 97.75 118 TRP A C 1
ATOM 976 O O . TRP A 1 118 ? 8.141 5.578 7.157 1.00 97.75 118 TRP A O 1
ATOM 986 N N . TYR A 1 119 ? 8.749 4.211 5.477 1.00 97.88 119 TYR A N 1
ATOM 987 C CA . TYR A 1 119 ? 7.722 3.207 5.715 1.00 97.88 119 TYR A CA 1
ATOM 988 C C . TYR A 1 119 ? 8.318 1.855 6.092 1.00 97.88 119 TYR A C 1
ATOM 990 O O . TYR A 1 119 ? 8.925 1.159 5.269 1.00 97.88 119 TYR A O 1
ATOM 998 N N . LEU A 1 120 ? 8.113 1.451 7.343 1.00 95.44 120 LEU A N 1
ATOM 999 C CA . LEU A 1 120 ? 8.765 0.281 7.930 1.00 95.44 120 LEU A CA 1
ATOM 1000 C C . LEU A 1 120 ? 7.760 -0.804 8.343 1.00 95.44 120 LEU A C 1
ATOM 1002 O O . LEU A 1 120 ? 6.545 -0.616 8.329 1.00 95.44 120 LEU A O 1
ATOM 1006 N N . GLY A 1 121 ? 8.298 -1.977 8.688 1.00 97.19 121 GLY A N 1
ATOM 1007 C CA . GLY A 1 121 ? 7.552 -3.128 9.206 1.00 97.19 121 GLY A CA 1
ATOM 1008 C C . GLY A 1 121 ? 6.656 -3.838 8.185 1.00 97.19 121 GLY A C 1
ATOM 1009 O O . GLY A 1 121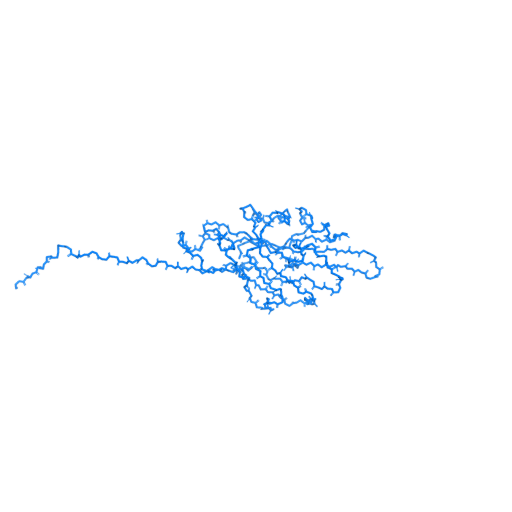 ? 6.791 -3.655 6.979 1.00 97.19 121 GLY A O 1
ATOM 1010 N N . ASN A 1 122 ? 5.794 -4.723 8.676 1.00 98.31 122 ASN A N 1
ATOM 1011 C CA . ASN A 1 122 ? 4.745 -5.402 7.917 1.00 98.31 122 ASN A CA 1
ATOM 1012 C C . ASN A 1 122 ? 3.518 -5.452 8.826 1.00 98.31 122 ASN A C 1
ATOM 1014 O O . ASN A 1 122 ? 3.556 -6.098 9.876 1.00 98.31 122 ASN A O 1
ATOM 1018 N N . TYR A 1 123 ? 2.477 -4.724 8.443 1.00 98.50 123 TYR A N 1
ATOM 1019 C CA . TYR A 1 123 ? 1.281 -4.495 9.255 1.00 98.50 123 TYR A CA 1
ATOM 1020 C C . TYR A 1 123 ? 0.079 -5.292 8.731 1.00 98.50 123 TYR A C 1
ATOM 1022 O O . TYR A 1 123 ? -1.002 -5.221 9.301 1.00 98.50 123 TYR A O 1
ATOM 1030 N N . GLY A 1 124 ? 0.277 -6.081 7.675 1.00 98.62 124 GLY A N 1
ATOM 1031 C CA . GLY A 1 124 ? -0.736 -6.870 6.988 1.00 98.62 124 GLY A CA 1
ATOM 1032 C C . GLY A 1 124 ? -0.312 -7.096 5.541 1.00 98.62 124 GLY A C 1
ATOM 1033 O O . GLY A 1 124 ? 0.390 -6.267 4.957 1.00 98.62 124 GLY A O 1
ATOM 1034 N N . GLU A 1 125 ? -0.715 -8.219 4.963 1.00 98.69 125 GLU A N 1
ATOM 1035 C CA . GLU A 1 125 ? -0.393 -8.557 3.581 1.00 98.69 125 GLU A CA 1
ATOM 1036 C C . GLU A 1 125 ? -1.455 -9.467 2.963 1.00 98.69 125 GLU A C 1
ATOM 1038 O O . GLU A 1 125 ? -2.185 -10.150 3.678 1.00 98.69 125 GLU A O 1
ATOM 1043 N N . ILE A 1 126 ? -1.531 -9.465 1.636 1.00 98.62 126 ILE A N 1
ATOM 1044 C CA . ILE A 1 126 ? -2.367 -10.371 0.838 1.00 98.62 126 ILE A CA 1
ATOM 1045 C C . ILE A 1 126 ? -1.658 -10.664 -0.486 1.00 98.62 126 ILE A C 1
ATOM 1047 O O . ILE A 1 126 ? -0.889 -9.821 -0.957 1.00 98.62 126 ILE A O 1
ATOM 1051 N N . LEU A 1 127 ? -1.900 -11.817 -1.112 1.00 98.56 127 LEU A N 1
ATOM 1052 C CA . LEU A 1 127 ? -1.462 -12.020 -2.495 1.00 98.56 127 LEU A CA 1
ATOM 1053 C C . LEU A 1 127 ? -2.269 -11.126 -3.446 1.00 98.56 127 LEU A C 1
ATOM 1055 O O . LEU A 1 127 ? -3.480 -10.957 -3.303 1.00 98.56 127 LEU A O 1
ATOM 1059 N N . ALA A 1 128 ? -1.607 -10.543 -4.442 1.00 97.94 128 ALA A N 1
ATOM 1060 C CA . ALA A 1 128 ? -2.260 -9.678 -5.416 1.00 97.94 128 ALA A CA 1
ATOM 1061 C C . ALA A 1 128 ? -3.319 -10.443 -6.231 1.00 97.94 128 ALA A C 1
ATOM 1063 O O . ALA A 1 128 ? -4.343 -9.864 -6.599 1.00 97.94 128 ALA A O 1
ATOM 1064 N N . SER A 1 129 ? -3.103 -11.739 -6.477 1.00 97.31 129 SER A N 1
ATOM 1065 C CA . SER A 1 129 ? -4.077 -12.635 -7.111 1.00 97.31 129 SER A CA 1
ATOM 1066 C C . SER A 1 129 ? -5.317 -12.932 -6.257 1.00 97.31 129 SER A C 1
ATOM 1068 O O . SER A 1 129 ? -6.383 -13.151 -6.831 1.00 97.31 129 SER A O 1
ATOM 1070 N N . GLU A 1 130 ? -5.210 -12.881 -4.926 1.00 98.19 130 GLU A N 1
ATOM 1071 C CA . GLU A 1 130 ? -6.320 -13.119 -3.987 1.00 98.19 130 GLU A CA 1
ATOM 1072 C C . GLU A 1 130 ? -7.245 -11.903 -3.841 1.00 98.19 130 GLU A C 1
ATOM 1074 O O . GLU A 1 130 ? -8.375 -12.034 -3.370 1.00 98.19 130 GLU A O 1
ATOM 1079 N N . LEU A 1 131 ? -6.801 -10.715 -4.267 1.00 97.69 131 LEU A N 1
ATOM 1080 C CA . LEU A 1 131 ? -7.681 -9.557 -4.366 1.00 97.69 131 LEU A CA 1
ATOM 1081 C C . LEU A 1 131 ? -8.668 -9.754 -5.528 1.00 97.69 131 LEU A C 1
ATOM 1083 O O . LEU A 1 131 ? -8.228 -9.841 -6.687 1.00 97.69 131 LEU A O 1
ATOM 1087 N N . PRO A 1 132 ? -9.986 -9.776 -5.248 1.00 97.06 132 PRO A N 1
ATOM 1088 C CA . PRO A 1 132 ? -10.994 -10.022 -6.262 1.00 97.06 132 PRO A CA 1
ATOM 1089 C C . PRO A 1 132 ? -11.014 -8.880 -7.281 1.00 97.06 132 PRO A C 1
ATOM 1091 O O . PRO A 1 132 ? -10.743 -7.720 -6.965 1.00 97.06 132 PRO A O 1
ATOM 1094 N N . ILE A 1 133 ? -11.303 -9.226 -8.533 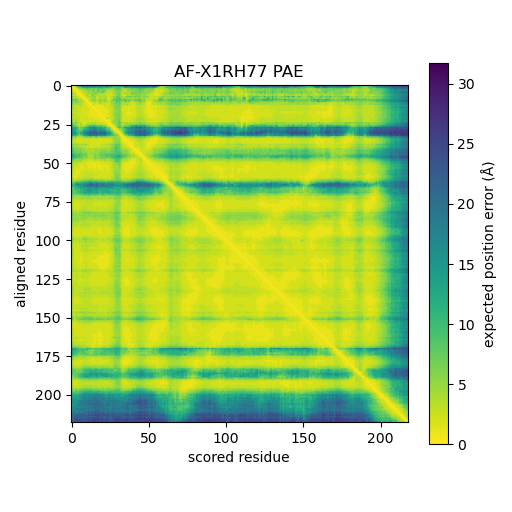1.00 95.75 133 ILE A N 1
ATOM 1095 C CA . ILE A 1 1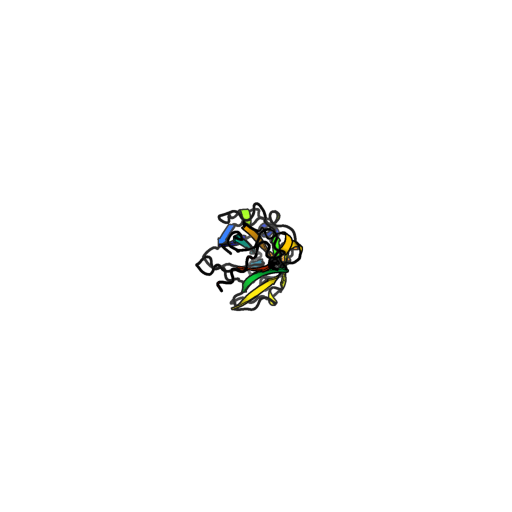33 ? -11.344 -8.278 -9.647 1.00 95.75 133 ILE A CA 1
ATOM 1096 C C . ILE A 1 133 ? -12.749 -7.683 -9.732 1.00 95.75 133 ILE A C 1
ATOM 1098 O O . ILE A 1 133 ? -13.731 -8.412 -9.701 1.00 95.75 133 ILE A O 1
ATOM 1102 N N . ASP A 1 134 ? -12.824 -6.360 -9.859 1.00 93.31 134 ASP A N 1
ATOM 1103 C CA . ASP A 1 134 ? -14.051 -5.563 -9.952 1.00 93.31 134 ASP A CA 1
ATOM 1104 C C . ASP A 1 134 ? -14.966 -5.643 -8.708 1.00 93.31 134 ASP A C 1
ATOM 1106 O O . ASP A 1 134 ? -16.072 -5.096 -8.704 1.00 93.31 134 ASP A O 1
ATOM 1110 N N . GLU A 1 135 ? -14.448 -6.186 -7.603 1.00 95.00 135 GLU A N 1
ATOM 1111 C CA . GLU A 1 135 ? -15.085 -6.280 -6.286 1.00 95.00 135 GLU A CA 1
ATOM 1112 C C . GLU A 1 135 ? -14.156 -5.752 -5.177 1.00 95.00 135 GLU A C 1
ATOM 1114 O O . GLU A 1 135 ? -12.963 -5.514 -5.388 1.00 95.00 135 GLU A O 1
ATOM 1119 N N . PHE A 1 136 ? -14.705 -5.535 -3.978 1.00 95.19 136 PHE A N 1
ATOM 1120 C CA . PHE A 1 136 ? -13.911 -5.124 -2.820 1.00 95.19 136 PHE A CA 1
ATOM 1121 C C . PHE A 1 136 ? -13.248 -6.330 -2.146 1.00 95.19 136 PHE A C 1
ATOM 1123 O O . PHE A 1 136 ? -13.925 -7.282 -1.768 1.00 95.19 136 PHE A O 1
ATOM 1130 N N . GLY A 1 137 ? -11.936 -6.240 -1.932 1.00 97.06 137 GLY A N 1
ATOM 1131 C CA . GLY A 1 137 ? -11.143 -7.169 -1.132 1.00 97.06 137 GLY A CA 1
ATOM 1132 C C . GLY A 1 137 ? -10.564 -6.498 0.110 1.00 97.06 137 GLY A C 1
ATOM 1133 O O . GLY A 1 137 ? -10.333 -5.287 0.128 1.00 97.06 137 GLY A O 1
ATOM 1134 N N . ASP A 1 138 ? -10.308 -7.299 1.141 1.00 98.12 138 ASP A N 1
ATOM 1135 C CA . ASP A 1 138 ? -9.769 -6.842 2.421 1.00 98.12 138 ASP A CA 1
ATOM 1136 C C . ASP A 1 138 ? -8.316 -7.288 2.590 1.00 98.12 138 ASP A C 1
ATOM 1138 O O . ASP A 1 138 ? -8.016 -8.479 2.565 1.00 98.12 138 ASP A O 1
ATOM 1142 N N . ILE A 1 139 ? -7.420 -6.331 2.836 1.00 98.38 139 ILE A N 1
ATOM 1143 C CA . ILE A 1 139 ? -6.061 -6.606 3.307 1.00 98.38 139 ILE A CA 1
ATOM 1144 C C . ILE A 1 139 ? -6.088 -6.527 4.831 1.00 98.38 139 ILE A C 1
ATOM 1146 O O . ILE A 1 139 ? -6.154 -5.436 5.408 1.00 98.38 139 ILE A O 1
ATOM 1150 N N . ILE A 1 140 ? -6.113 -7.690 5.480 1.00 98.56 140 ILE A N 1
ATOM 1151 C CA . ILE A 1 140 ? -6.296 -7.798 6.930 1.00 98.56 140 ILE A CA 1
ATOM 1152 C C . ILE A 1 140 ? -5.034 -7.314 7.651 1.00 98.56 140 ILE A C 1
ATOM 1154 O O . ILE A 1 140 ? -3.918 -7.728 7.331 1.00 98.56 140 ILE A O 1
ATOM 1158 N N . LEU A 1 141 ? -5.221 -6.448 8.646 1.00 98.50 141 LEU A N 1
ATOM 1159 C CA . LEU A 1 141 ? -4.146 -6.003 9.521 1.00 98.50 141 LEU A CA 1
ATOM 1160 C C . LEU A 1 141 ? -3.767 -7.119 10.504 1.00 98.50 141 LEU A C 1
ATOM 1162 O O . LEU A 1 141 ? -4.629 -7.735 11.129 1.00 98.50 141 LEU A O 1
ATOM 1166 N N . ASN A 1 142 ? -2.466 -7.371 10.653 1.00 98.38 142 ASN A N 1
ATOM 1167 C CA . ASN A 1 142 ? -1.945 -8.285 11.673 1.00 98.38 142 ASN A CA 1
ATOM 1168 C C . ASN A 1 142 ? -1.905 -7.599 13.053 1.00 98.38 142 ASN A C 1
ATOM 1170 O O . ASN A 1 142 ? -2.267 -6.431 13.171 1.00 98.38 142 ASN A O 1
ATOM 1174 N N . SER A 1 143 ? -1.442 -8.289 14.101 1.00 97.25 143 SER A N 1
ATOM 1175 C CA . SER A 1 143 ? -1.394 -7.722 15.462 1.00 97.25 143 SER A CA 1
ATOM 1176 C C . SER A 1 143 ? -0.653 -6.380 15.537 1.00 97.25 143 SER A C 1
ATOM 1178 O O . SER A 1 143 ? -1.176 -5.428 16.106 1.00 97.25 143 SER A O 1
ATOM 1180 N N . ARG A 1 144 ? 0.498 -6.253 14.861 1.00 97.12 144 ARG A N 1
ATOM 1181 C CA . ARG A 1 144 ? 1.247 -4.983 14.763 1.00 97.12 144 ARG A CA 1
ATOM 1182 C C . ARG A 1 144 ? 0.450 -3.904 14.027 1.00 97.12 144 ARG A C 1
ATOM 1184 O O . ARG A 1 144 ? 0.513 -2.734 14.390 1.00 97.12 144 ARG A O 1
ATOM 1191 N N . GLY A 1 145 ? -0.282 -4.315 12.991 1.00 97.06 145 GLY A N 1
ATOM 1192 C CA . GLY A 1 145 ? -1.314 -3.552 12.290 1.00 97.06 145 GLY A CA 1
ATOM 1193 C C . GLY A 1 145 ? -2.324 -2.909 13.228 1.00 97.06 145 GLY A C 1
ATOM 1194 O O . GLY A 1 145 ? -2.493 -1.690 13.205 1.00 97.06 145 GLY A O 1
ATOM 1195 N N . LEU A 1 146 ? -2.960 -3.737 14.058 1.00 96.06 146 LEU A N 1
ATOM 1196 C CA . LEU A 1 146 ? -3.997 -3.320 15.000 1.00 96.06 146 LEU A CA 1
ATOM 1197 C C . LEU A 1 146 ? -3.456 -2.340 16.046 1.00 96.06 146 LEU A C 1
ATOM 1199 O O . LEU A 1 146 ? -4.070 -1.297 16.264 1.00 96.06 146 LEU A O 1
ATOM 1203 N N . ASP A 1 147 ? -2.280 -2.624 16.612 1.00 94.25 147 ASP A N 1
ATOM 1204 C CA . ASP A 1 147 ? -1.63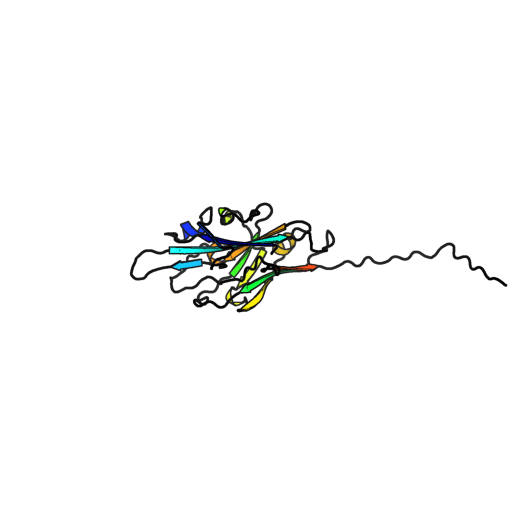1 -1.781 17.630 1.00 94.25 147 ASP A CA 1
ATOM 1205 C C . ASP A 1 147 ? -1.263 -0.382 17.110 1.00 94.25 147 ASP A C 1
ATOM 1207 O O . ASP A 1 147 ? -1.019 0.541 17.891 1.00 94.25 147 ASP A O 1
ATOM 1211 N N . ARG A 1 148 ? -1.200 -0.211 15.783 1.00 94.12 148 ARG A N 1
ATOM 1212 C CA . ARG A 1 148 ? -0.815 1.050 15.145 1.00 94.12 148 ARG A CA 1
ATOM 1213 C C . ARG A 1 148 ? -1.986 1.932 14.747 1.00 94.12 148 ARG A C 1
ATOM 1215 O O . ARG A 1 148 ? -1.766 3.072 14.344 1.00 94.12 148 ARG A O 1
ATOM 1222 N N . ILE A 1 149 ? -3.217 1.441 14.867 1.00 93.56 149 ILE A N 1
ATOM 1223 C CA . ILE A 1 149 ? -4.398 2.260 14.606 1.00 93.56 149 ILE A CA 1
ATOM 1224 C C . ILE A 1 149 ? -4.474 3.347 15.675 1.00 93.56 149 ILE A C 1
ATOM 1226 O O . ILE A 1 149 ? -4.706 3.090 16.854 1.00 93.56 149 ILE A O 1
ATOM 1230 N N . ASN A 1 150 ? -4.296 4.589 15.245 1.00 90.56 150 ASN A N 1
ATOM 1231 C CA . ASN A 1 150 ? -4.397 5.742 16.120 1.00 90.56 150 ASN A CA 1
ATOM 1232 C C . ASN A 1 150 ? -5.870 6.092 16.319 1.00 90.56 150 ASN A C 1
ATOM 1234 O O . ASN A 1 150 ? -6.531 6.492 15.364 1.00 90.56 150 ASN A O 1
ATOM 1238 N N . LEU A 1 151 ? -6.397 5.948 17.533 1.00 86.19 151 LEU A N 1
ATOM 1239 C CA . LEU A 1 151 ? -7.765 6.346 17.869 1.00 86.19 151 LEU A CA 1
ATOM 1240 C C . LEU A 1 151 ? -7.799 7.853 18.160 1.00 86.19 151 LEU A C 1
ATOM 1242 O O . LEU A 1 151 ? -7.128 8.318 19.075 1.00 86.19 151 LEU A O 1
ATOM 1246 N N . GLY A 1 152 ? -8.587 8.621 17.401 1.00 81.56 152 GLY A N 1
ATOM 1247 C CA . GLY A 1 152 ? -8.726 10.069 17.621 1.00 81.56 152 GLY A CA 1
ATOM 1248 C C . GLY A 1 152 ? -7.854 10.968 16.737 1.00 81.56 152 GLY A C 1
ATOM 1249 O O . GLY A 1 152 ? -7.822 12.176 16.957 1.00 81.56 152 GLY A O 1
ATOM 1250 N N . GLY A 1 153 ? -7.190 10.423 15.716 1.00 89.12 153 GLY A N 1
ATOM 1251 C CA . GLY A 1 153 ? -6.331 11.192 14.812 1.00 89.12 153 GLY A CA 1
ATOM 1252 C C . GLY A 1 153 ? -6.348 10.664 13.382 1.00 89.12 153 GLY A C 1
ATOM 1253 O O . GLY A 1 153 ? -7.410 10.376 12.826 1.00 89.12 153 GLY A O 1
ATOM 1254 N N . TYR A 1 154 ? -5.160 10.554 12.790 1.00 92.12 154 TYR A N 1
ATOM 1255 C CA . TYR A 1 154 ? -4.950 9.875 11.517 1.00 92.12 154 TYR A CA 1
ATOM 1256 C C . TYR A 1 154 ? -4.207 8.567 11.739 1.00 92.12 154 TYR A C 1
ATOM 1258 O O . TYR A 1 154 ? -3.229 8.524 12.484 1.00 92.12 154 TYR A O 1
ATOM 1266 N N . THR A 1 155 ? -4.662 7.530 11.048 1.00 95.06 155 THR A N 1
ATOM 1267 C CA . THR A 1 155 ? -3.901 6.308 10.804 1.00 95.06 155 THR A CA 1
ATOM 1268 C C . THR A 1 155 ? -3.364 6.369 9.379 1.00 95.06 155 THR A C 1
ATOM 1270 O O . THR A 1 155 ? -4.130 6.596 8.437 1.00 95.06 155 THR A O 1
ATOM 1273 N N . LYS A 1 156 ? -2.050 6.212 9.222 1.00 96.50 156 LYS A N 1
ATOM 1274 C CA . LYS A 1 156 ? -1.343 6.446 7.962 1.00 96.50 156 LYS A CA 1
ATOM 1275 C C . LYS A 1 156 ? -0.573 5.202 7.524 1.00 96.50 156 LYS A C 1
ATOM 1277 O O . LYS A 1 156 ? 0.193 4.646 8.308 1.00 96.50 156 LYS A O 1
ATOM 1282 N N . TYR A 1 157 ? -0.758 4.789 6.274 1.00 97.31 157 TYR A N 1
ATOM 1283 C CA . TYR A 1 157 ? -0.121 3.592 5.724 1.00 97.31 157 TYR A CA 1
ATOM 1284 C C . TYR A 1 157 ? 0.387 3.819 4.302 1.00 97.31 157 TYR A C 1
ATOM 1286 O O . TYR A 1 157 ? -0.116 4.677 3.576 1.00 97.31 157 TYR A O 1
ATOM 1294 N N . MET A 1 158 ? 1.327 2.974 3.885 1.00 97.75 158 MET A N 1
ATOM 1295 C CA . MET A 1 158 ? 1.706 2.809 2.487 1.00 97.75 158 MET A CA 1
ATOM 1296 C C . MET A 1 158 ? 1.591 1.346 2.067 1.00 97.75 158 MET A C 1
ATOM 1298 O O . MET A 1 158 ? 2.042 0.454 2.784 1.00 97.75 158 MET A O 1
ATOM 1302 N N . LEU A 1 159 ? 1.027 1.091 0.889 1.00 98.06 159 LEU A N 1
ATOM 1303 C CA . LEU A 1 159 ? 1.100 -0.218 0.254 1.00 98.06 159 LEU A CA 1
ATOM 1304 C C . LEU A 1 159 ? 2.330 -0.302 -0.652 1.00 98.06 159 LEU A C 1
ATOM 1306 O O . LEU A 1 159 ? 2.577 0.595 -1.464 1.00 98.06 159 LEU A O 1
ATOM 1310 N N . ARG A 1 160 ? 3.058 -1.416 -0.547 1.00 98.12 160 ARG A N 1
ATOM 1311 C CA . ARG A 1 160 ? 4.196 -1.772 -1.412 1.00 98.12 160 ARG A CA 1
ATOM 1312 C C . ARG A 1 160 ? 4.097 -3.231 -1.843 1.00 98.12 160 ARG A C 1
ATOM 1314 O O . ARG A 1 160 ? 3.556 -4.049 -1.100 1.00 98.12 160 ARG A O 1
ATOM 1321 N N . SER A 1 161 ? 4.620 -3.573 -3.018 1.00 98.12 161 SER A N 1
ATOM 1322 C CA . SER A 1 161 ? 4.761 -4.982 -3.403 1.00 98.12 161 SER A CA 1
ATOM 1323 C C . SER A 1 161 ? 5.895 -5.648 -2.619 1.00 98.12 161 SER A C 1
ATOM 1325 O O . SER A 1 161 ? 6.880 -4.997 -2.261 1.00 98.12 161 SER A O 1
ATOM 1327 N N . SER A 1 162 ? 5.796 -6.958 -2.379 1.00 98.50 162 SER A N 1
ATOM 1328 C CA . SER A 1 162 ? 6.903 -7.740 -1.809 1.00 98.50 162 SER A CA 1
ATOM 1329 C C . SER A 1 162 ? 8.163 -7.659 -2.664 1.00 98.50 162 SER A C 1
ATOM 1331 O O . SER A 1 162 ? 9.249 -7.578 -2.110 1.00 98.50 162 SER A O 1
ATOM 1333 N N . ARG A 1 163 ? 8.028 -7.563 -3.991 1.00 97.62 163 ARG A N 1
ATOM 1334 C CA . ARG A 1 163 ? 9.164 -7.432 -4.918 1.00 97.62 163 ARG A CA 1
ATOM 1335 C C . ARG A 1 163 ? 9.933 -6.117 -4.731 1.00 97.62 163 ARG A C 1
ATOM 1337 O O . ARG A 1 163 ? 11.151 -6.153 -4.587 1.00 97.62 163 ARG A O 1
ATOM 1344 N N . ASP A 1 164 ? 9.232 -4.984 -4.581 1.00 97.44 164 ASP A N 1
ATOM 1345 C CA . ASP A 1 164 ? 9.833 -3.695 -4.180 1.00 97.44 164 ASP A CA 1
ATOM 1346 C C . ASP A 1 164 ? 10.535 -3.807 -2.816 1.00 97.44 164 ASP A C 1
ATOM 1348 O O . ASP A 1 164 ? 11.645 -3.310 -2.607 1.00 97.44 164 ASP A O 1
ATOM 1352 N N . ILE A 1 165 ? 9.918 -4.495 -1.858 1.00 98.25 165 ILE A N 1
ATOM 1353 C CA . ILE A 1 165 ? 10.500 -4.677 -0.523 1.00 98.25 165 ILE A CA 1
ATOM 1354 C C . ILE A 1 165 ? 11.795 -5.499 -0.590 1.00 98.25 165 ILE A C 1
ATOM 1356 O O . ILE A 1 165 ? 12.801 -5.073 -0.021 1.00 98.25 165 ILE A O 1
ATOM 1360 N N . GLU A 1 166 ? 11.770 -6.612 -1.316 1.00 97.81 166 GLU A N 1
ATOM 1361 C CA . GLU A 1 166 ? 12.839 -7.609 -1.433 1.00 97.81 166 GLU A CA 1
ATOM 1362 C C . GLU A 1 166 ? 13.931 -7.225 -2.446 1.00 97.81 166 GLU A C 1
ATOM 1364 O O . GLU A 1 166 ? 14.909 -7.951 -2.576 1.00 97.81 166 GLU A O 1
ATOM 1369 N N . GLU A 1 167 ? 13.804 -6.069 -3.114 1.00 96.75 167 GLU A N 1
ATOM 1370 C CA . GLU A 1 167 ? 14.739 -5.602 -4.153 1.00 96.75 167 GLU A CA 1
ATOM 1371 C C . GLU A 1 167 ? 14.847 -6.579 -5.332 1.00 96.75 167 GLU A C 1
ATOM 1373 O O . GLU A 1 167 ? 15.924 -6.809 -5.874 1.00 96.75 167 GLU A O 1
ATOM 1378 N N . ILE A 1 168 ? 13.714 -7.153 -5.733 1.00 96.25 168 ILE A N 1
ATOM 1379 C CA . ILE A 1 168 ? 13.646 -8.043 -6.889 1.00 96.25 168 ILE A CA 1
ATOM 1380 C C . ILE A 1 168 ? 13.149 -7.217 -8.067 1.00 96.25 168 ILE A C 1
ATOM 1382 O O . ILE A 1 168 ? 12.025 -6.718 -8.040 1.00 96.25 168 ILE A O 1
ATOM 1386 N N . ASP A 1 169 ? 13.969 -7.079 -9.099 1.00 94.00 169 ASP A N 1
ATOM 1387 C CA . ASP A 1 169 ? 13.606 -6.397 -10.334 1.00 94.00 169 ASP A CA 1
ATOM 1388 C C . ASP A 1 169 ? 12.531 -7.169 -11.134 1.00 94.00 169 ASP A C 1
ATOM 1390 O O . ASP A 1 169 ? 12.306 -8.372 -10.923 1.00 94.00 169 ASP A O 1
ATOM 1394 N N . PRO A 1 170 ? 11.787 -6.490 -12.026 1.00 92.19 170 PRO A N 1
ATOM 1395 C CA . PRO A 1 170 ? 10.897 -7.166 -12.956 1.00 92.19 170 PRO A CA 1
ATOM 1396 C C . PRO A 1 170 ? 11.700 -8.107 -13.851 1.00 92.19 170 PRO A C 1
ATOM 1398 O O . PRO A 1 170 ? 12.628 -7.686 -14.531 1.00 92.19 170 PRO A O 1
ATOM 1401 N N . TYR A 1 171 ? 11.344 -9.392 -13.861 1.00 73.25 171 TYR A N 1
ATOM 1402 C CA . TYR A 1 171 ? 12.190 -10.419 -14.488 1.00 73.25 171 TYR A CA 1
ATOM 1403 C C . TYR A 1 171 ? 12.168 -10.371 -16.033 1.00 73.25 171 TYR A C 1
ATOM 1405 O O . TYR A 1 171 ? 12.903 -11.134 -16.657 1.00 73.25 171 TYR A O 1
ATOM 1413 N N . LYS A 1 172 ? 11.316 -9.522 -16.640 1.00 80.00 172 LYS A N 1
ATOM 1414 C CA . LYS A 1 172 ? 11.090 -9.338 -18.089 1.00 80.00 172 LYS A CA 1
ATOM 1415 C C . LYS A 1 172 ? 9.977 -8.312 -18.358 1.00 80.00 172 LYS A C 1
ATOM 1417 O O . LYS A 1 172 ? 9.047 -8.229 -17.561 1.00 80.00 172 LYS A O 1
ATOM 1422 N N . SER A 1 173 ? 9.970 -7.647 -19.518 1.00 75.94 173 SER A N 1
ATOM 1423 C CA . SER A 1 173 ? 8.857 -6.754 -19.917 1.00 75.94 173 SER A CA 1
ATOM 1424 C C . SER A 1 173 ? 7.501 -7.432 -20.067 1.00 75.94 173 SER A C 1
ATOM 1426 O O . SER A 1 173 ? 6.470 -6.798 -19.862 1.00 75.94 173 SER A O 1
ATOM 1428 N N . GLU A 1 174 ? 7.466 -8.712 -20.442 1.00 80.19 174 GLU A N 1
ATOM 1429 C CA . GLU A 1 174 ? 6.208 -9.452 -20.543 1.00 80.19 174 GLU A CA 1
ATOM 1430 C C . GLU A 1 174 ? 5.580 -9.754 -19.172 1.00 80.19 174 GLU A C 1
ATOM 1432 O O . GLU A 1 174 ? 4.406 -10.135 -19.102 1.00 80.19 174 GLU A O 1
ATOM 1437 N N . ASN A 1 175 ? 6.333 -9.571 -18.082 1.00 84.19 175 ASN A N 1
ATOM 1438 C CA . ASN A 1 175 ? 5.828 -9.748 -16.733 1.00 84.19 175 ASN A CA 1
ATOM 1439 C C . ASN A 1 175 ? 5.137 -8.465 -16.275 1.00 84.19 175 ASN A C 1
ATOM 1441 O O . ASN A 1 175 ? 5.761 -7.498 -15.847 1.00 84.19 175 ASN A O 1
ATOM 1445 N N . GLU A 1 176 ? 3.812 -8.481 -16.328 1.00 90.25 176 GLU A N 1
ATOM 1446 C CA . GLU A 1 176 ? 3.009 -7.482 -15.639 1.00 90.25 176 GLU A CA 1
ATOM 1447 C C . GLU A 1 176 ? 3.002 -7.813 -14.135 1.00 90.25 176 GLU A C 1
ATOM 1449 O O . GLU A 1 176 ? 2.354 -8.778 -13.715 1.00 90.25 176 GLU A O 1
ATOM 1454 N N . GLU A 1 177 ? 3.767 -7.049 -13.345 1.00 94.75 177 GLU A N 1
ATOM 1455 C CA . GLU A 1 177 ? 3.978 -7.215 -11.892 1.00 94.75 177 GLU A CA 1
ATOM 1456 C C . GLU A 1 177 ? 3.351 -6.059 -11.087 1.00 94.75 177 GLU A C 1
ATOM 1458 O O . GLU A 1 177 ? 3.829 -5.676 -10.012 1.00 94.75 177 GLU A O 1
ATOM 1463 N N . ARG A 1 178 ? 2.265 -5.479 -11.607 1.00 94.56 178 ARG A N 1
ATOM 1464 C CA . ARG A 1 178 ? 1.421 -4.503 -10.902 1.00 94.56 178 ARG A CA 1
ATOM 1465 C C . ARG A 1 178 ? -0.057 -4.853 -11.024 1.00 94.56 178 ARG A C 1
ATOM 1467 O O . ARG A 1 178 ? -0.510 -5.495 -11.970 1.00 94.56 178 ARG A O 1
ATOM 1474 N N . ILE A 1 179 ? -0.826 -4.379 -10.053 1.00 95.50 179 ILE A N 1
ATOM 1475 C CA . ILE A 1 179 ? -2.290 -4.366 -10.098 1.00 95.50 179 ILE A CA 1
ATOM 1476 C C . ILE A 1 179 ? -2.791 -2.929 -9.999 1.00 95.50 179 ILE A C 1
ATOM 1478 O O . ILE A 1 179 ? -2.131 -2.084 -9.398 1.00 95.50 179 ILE A O 1
ATOM 1482 N N . MET A 1 180 ? -3.968 -2.665 -10.564 1.00 93.94 180 MET A N 1
ATOM 1483 C CA . MET A 1 180 ? -4.628 -1.360 -10.508 1.00 93.94 180 MET A CA 1
ATOM 1484 C C . MET A 1 180 ? -5.736 -1.381 -9.460 1.00 93.94 180 MET A C 1
ATOM 1486 O O . MET A 1 180 ? -6.577 -2.283 -9.469 1.00 93.94 180 MET A O 1
ATOM 1490 N N . LEU A 1 181 ? -5.758 -0.379 -8.587 1.00 92.81 181 LEU A N 1
ATOM 1491 C CA . LEU A 1 181 ? -6.768 -0.189 -7.555 1.00 92.81 181 LEU A CA 1
ATOM 1492 C C . LEU A 1 181 ? -7.672 1.011 -7.870 1.00 92.81 181 LEU A C 1
ATOM 1494 O O . LEU A 1 181 ? -7.262 1.996 -8.483 1.00 92.81 181 LEU A O 1
ATOM 1498 N N . TRP A 1 182 ? -8.921 0.953 -7.422 1.00 89.06 182 TRP A N 1
ATOM 1499 C CA . TRP A 1 182 ? -9.790 2.121 -7.357 1.00 89.06 182 TRP A CA 1
ATOM 1500 C C . TRP A 1 182 ? -9.333 3.028 -6.229 1.00 89.06 182 TRP A C 1
ATOM 1502 O O . TRP A 1 182 ? -9.327 2.605 -5.072 1.00 89.06 182 TRP A O 1
ATOM 1512 N N . LEU A 1 183 ? -9.022 4.274 -6.564 1.00 87.00 183 LEU A N 1
ATOM 1513 C CA . LEU A 1 183 ? -8.928 5.350 -5.592 1.00 87.00 183 LEU A CA 1
ATOM 1514 C C . LEU A 1 183 ? -10.021 6.347 -5.954 1.00 87.00 183 LEU A C 1
ATOM 1516 O O . LEU A 1 183 ? -10.034 6.874 -7.066 1.00 87.00 183 LEU A O 1
ATOM 1520 N N . ASN A 1 184 ? -10.953 6.562 -5.037 1.00 81.25 184 ASN A N 1
ATOM 1521 C CA . ASN A 1 184 ? -12.001 7.557 -5.171 1.00 81.25 184 ASN A CA 1
ATOM 1522 C C . ASN A 1 184 ? -11.836 8.555 -4.034 1.00 81.25 184 ASN A C 1
ATOM 1524 O O . ASN A 1 184 ? -12.109 8.217 -2.889 1.00 81.25 184 ASN A O 1
ATOM 1528 N N . ASN A 1 185 ? -11.411 9.774 -4.360 1.00 70.12 185 ASN A N 1
ATOM 1529 C CA . ASN A 1 185 ? -11.318 10.884 -3.407 1.00 70.12 185 ASN A CA 1
ATOM 1530 C C . ASN A 1 185 ? -12.607 11.732 -3.356 1.00 70.12 185 ASN A C 1
ATOM 1532 O O . ASN A 1 185 ? -12.603 12.823 -2.789 1.00 70.12 185 ASN A O 1
ATOM 1536 N N . GLY A 1 186 ? -13.693 11.259 -3.979 1.00 71.38 186 GLY A N 1
ATOM 1537 C CA . GLY A 1 186 ? -15.032 11.838 -3.878 1.00 71.38 186 GLY A CA 1
ATOM 1538 C C . GLY A 1 186 ? -15.801 11.350 -2.644 1.00 71.38 186 GLY A C 1
ATOM 1539 O O . GLY A 1 186 ? -15.223 10.840 -1.690 1.00 71.38 186 GLY A O 1
ATOM 1540 N N . ASN A 1 187 ? -17.132 11.464 -2.681 1.00 65.38 187 ASN A N 1
ATOM 1541 C CA . ASN A 1 187 ? -17.999 11.287 -1.503 1.00 65.38 187 ASN A CA 1
ATOM 1542 C C . ASN A 1 187 ? -17.951 9.892 -0.842 1.00 65.38 187 ASN A C 1
ATOM 1544 O O . ASN A 1 187 ? -18.242 9.784 0.345 1.00 65.38 187 ASN A O 1
ATOM 1548 N N . ASP A 1 188 ? -17.574 8.842 -1.578 1.00 68.75 188 ASP A N 1
ATOM 1549 C CA . ASP A 1 188 ? -17.534 7.458 -1.073 1.00 68.75 188 ASP A CA 1
ATOM 1550 C C . ASP A 1 188 ? -16.145 6.998 -0.585 1.00 68.75 188 ASP A C 1
ATOM 1552 O O . ASP A 1 188 ? -16.023 5.867 -0.109 1.00 68.75 188 ASP A O 1
ATOM 1556 N N . TYR A 1 189 ? -15.125 7.867 -0.684 1.00 69.69 189 TYR A N 1
ATOM 1557 C CA . TYR A 1 189 ? -13.754 7.696 -0.177 1.00 69.69 189 TYR A CA 1
ATOM 1558 C C . TYR A 1 189 ? -13.217 6.252 -0.171 1.00 69.69 189 TYR A C 1
ATOM 1560 O O . TYR A 1 189 ? -13.084 5.624 0.888 1.00 69.69 189 TYR A O 1
ATOM 1568 N N . ASP A 1 190 ? -12.810 5.752 -1.337 1.00 84.25 190 ASP A N 1
ATOM 1569 C CA . ASP A 1 190 ? -12.164 4.443 -1.480 1.00 84.25 190 ASP A CA 1
ATOM 1570 C C . ASP A 1 190 ? -10.656 4.613 -1.698 1.00 84.25 190 ASP A C 1
ATOM 1572 O O . ASP A 1 190 ? -10.261 5.470 -2.493 1.00 84.25 190 ASP A O 1
ATOM 1576 N N . PRO A 1 191 ? -9.793 3.825 -1.025 1.00 90.50 191 PRO A N 1
ATOM 1577 C CA . PRO A 1 191 ? -10.064 2.627 -0.212 1.00 90.50 191 PRO A CA 1
ATOM 1578 C C . PRO A 1 191 ? -10.492 2.941 1.223 1.00 90.50 191 PRO A C 1
ATOM 1580 O O . PRO A 1 191 ? -10.299 4.056 1.679 1.00 90.50 191 PRO A O 1
ATOM 1583 N N . ARG A 1 192 ? -11.012 1.976 1.991 1.00 92.75 192 ARG A N 1
ATOM 1584 C CA . ARG A 1 192 ? -11.565 2.197 3.350 1.00 92.75 192 ARG A CA 1
ATOM 1585 C C . ARG A 1 192 ? -10.757 1.483 4.433 1.00 92.75 192 ARG A C 1
ATOM 1587 O O . ARG A 1 192 ? -10.228 0.408 4.190 1.00 92.75 192 ARG A O 1
ATOM 1594 N N . LEU A 1 193 ? -10.711 2.048 5.640 1.00 94.31 193 LEU A N 1
ATOM 1595 C CA . LEU A 1 193 ? -10.238 1.342 6.833 1.00 94.31 193 LEU A CA 1
ATOM 1596 C C . LEU A 1 193 ? -11.463 0.809 7.576 1.00 94.31 193 LEU A C 1
ATOM 1598 O O . LEU A 1 193 ? -12.262 1.585 8.098 1.00 94.31 193 LEU A O 1
ATOM 1602 N N . VAL A 1 194 ? -11.633 -0.509 7.578 1.00 94.25 194 VAL A N 1
ATOM 1603 C CA . VAL A 1 194 ? -12.721 -1.191 8.286 1.00 94.25 194 VAL A CA 1
ATOM 1604 C C . VAL A 1 194 ? -12.198 -1.598 9.652 1.00 94.25 194 VAL A C 1
ATOM 1606 O O . VAL A 1 194 ? -11.180 -2.275 9.721 1.00 94.25 194 VAL A O 1
ATOM 1609 N N . ILE A 1 195 ? -12.883 -1.208 10.727 1.00 93.06 195 ILE A N 1
ATOM 1610 C CA . ILE A 1 195 ? -12.503 -1.526 12.111 1.00 93.06 195 ILE A CA 1
ATOM 1611 C C . ILE A 1 195 ? -13.693 -2.198 12.797 1.00 93.06 195 ILE A C 1
ATOM 1613 O O . ILE A 1 195 ? -14.824 -1.720 12.697 1.00 93.06 195 ILE A O 1
ATOM 1617 N N . ARG A 1 196 ? -13.442 -3.296 13.514 1.00 92.38 196 ARG A N 1
ATOM 1618 C CA . ARG A 1 196 ? -14.395 -3.914 14.444 1.00 92.38 196 ARG A CA 1
ATOM 1619 C C . ARG A 1 196 ? -13.804 -3.889 15.849 1.00 92.38 196 ARG A C 1
ATOM 1621 O O . ARG A 1 196 ? -12.661 -4.297 16.057 1.00 92.38 196 ARG A O 1
ATOM 1628 N N . ILE A 1 197 ? -14.603 -3.432 16.805 1.00 89.31 197 ILE A N 1
ATOM 1629 C CA . ILE A 1 197 ? -14.237 -3.332 18.220 1.00 89.31 197 ILE A CA 1
ATOM 1630 C C . ILE A 1 197 ? -15.184 -4.155 19.088 1.00 89.31 197 ILE A C 1
ATOM 1632 O O . ILE A 1 197 ? -16.333 -4.391 18.713 1.00 89.31 197 ILE A O 1
ATOM 1636 N N . THR A 1 198 ? -14.728 -4.526 20.283 1.00 84.69 198 THR A N 1
ATOM 1637 C CA . THR A 1 198 ? -15.635 -4.971 21.349 1.00 84.69 198 THR A CA 1
ATOM 1638 C C . THR A 1 198 ? -16.119 -3.766 22.136 1.00 84.69 198 THR A C 1
ATOM 1640 O O . THR A 1 198 ? -15.322 -3.056 22.751 1.00 84.69 198 THR A O 1
ATOM 1643 N N . LEU A 1 199 ? -17.433 -3.554 22.172 1.00 81.69 199 LEU A N 1
ATOM 1644 C CA . LEU A 1 199 ? -18.026 -2.596 23.096 1.00 81.69 199 LEU A CA 1
ATOM 1645 C C . LEU A 1 199 ? -18.206 -3.256 24.460 1.00 81.69 199 LEU A C 1
ATOM 1647 O O . LEU A 1 199 ? -18.900 -4.263 24.592 1.00 81.69 199 LEU A O 1
ATOM 1651 N N . HIS A 1 200 ? -17.607 -2.658 25.485 1.00 77.38 200 HIS A N 1
ATOM 1652 C CA . HIS A 1 200 ? -17.953 -2.978 26.861 1.00 77.38 200 HIS A CA 1
ATOM 1653 C C . HIS A 1 200 ? -19.236 -2.225 27.195 1.00 77.38 200 HIS A C 1
ATOM 1655 O O . HIS A 1 200 ? -19.216 -1.010 27.378 1.00 77.38 200 HIS A O 1
ATOM 1661 N N . ILE A 1 201 ? -20.361 -2.939 27.237 1.00 76.56 201 ILE A N 1
ATOM 1662 C CA . ILE A 1 201 ? -21.615 -2.373 27.734 1.00 76.56 201 ILE A CA 1
ATOM 1663 C C . ILE A 1 201 ? -21.430 -2.172 29.244 1.00 76.56 201 ILE A C 1
ATOM 1665 O O . ILE A 1 201 ? -21.177 -3.160 29.944 1.00 76.56 201 ILE A O 1
ATOM 1669 N N . PRO A 1 202 ? -21.524 -0.936 29.769 1.00 76.00 202 PRO A N 1
ATOM 1670 C CA . PRO A 1 202 ? -21.448 -0.713 31.203 1.00 76.00 202 PRO A CA 1
ATOM 1671 C C . PRO A 1 202 ? -22.504 -1.569 31.896 1.00 76.00 202 PRO A C 1
ATOM 1673 O O . PRO A 1 202 ? -23.688 -1.515 31.554 1.00 76.00 202 PRO A O 1
ATOM 1676 N N . LYS A 1 203 ? -22.090 -2.377 32.873 1.00 81.44 203 LYS A N 1
ATOM 1677 C CA . LYS A 1 203 ? -23.049 -3.111 33.692 1.00 81.44 203 LYS A CA 1
ATOM 1678 C C . LYS A 1 203 ? -23.784 -2.094 34.560 1.00 81.44 203 LYS A C 1
ATOM 1680 O O . LYS A 1 203 ? -23.176 -1.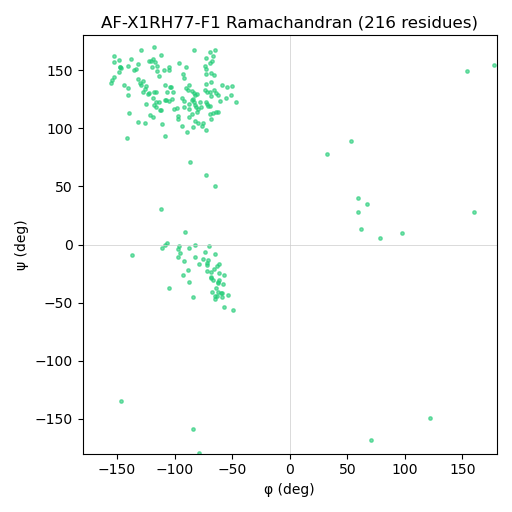495 35.444 1.00 81.44 203 LYS A O 1
ATOM 1685 N N . VAL A 1 204 ? -25.081 -1.897 34.313 1.00 82.00 204 VAL A N 1
ATOM 1686 C CA . VAL A 1 204 ? -25.924 -1.080 35.193 1.00 82.00 204 VAL A CA 1
ATOM 1687 C C . VAL A 1 204 ? -25.939 -1.749 36.563 1.00 82.00 204 VAL A C 1
ATOM 1689 O O . VAL A 1 204 ? -26.428 -2.868 36.718 1.00 82.00 204 VAL A O 1
ATOM 1692 N N . MET A 1 205 ? -25.371 -1.072 37.554 1.00 82.06 205 MET A N 1
ATOM 1693 C CA . MET A 1 205 ? -25.486 -1.468 38.948 1.00 82.06 205 MET A CA 1
ATOM 1694 C C . MET A 1 205 ? -26.614 -0.655 39.569 1.00 82.06 205 MET A C 1
ATOM 1696 O O . MET A 1 205 ? -26.476 0.545 39.784 1.00 82.06 205 MET A O 1
ATOM 1700 N N . THR A 1 206 ? -27.745 -1.297 39.846 1.00 85.62 206 THR A N 1
ATOM 1701 C CA . THR A 1 206 ? -28.785 -0.693 40.682 1.00 85.62 206 THR A CA 1
ATOM 1702 C C . THR A 1 206 ? -28.446 -0.952 42.144 1.00 85.62 206 THR A C 1
ATOM 1704 O O . THR A 1 206 ? -28.282 -2.106 42.545 1.00 85.62 206 THR A O 1
ATOM 1707 N N . GLY A 1 207 ? -28.348 0.107 42.944 1.00 86.81 207 GLY A N 1
ATOM 1708 C CA . GLY A 1 207 ? -28.381 -0.021 44.400 1.00 86.81 207 GLY A CA 1
ATOM 1709 C C . GLY A 1 207 ? -29.799 -0.343 44.891 1.00 86.81 207 GLY A C 1
ATOM 1710 O O . GLY A 1 207 ? -30.765 -0.109 44.158 1.00 86.81 207 GLY A O 1
ATOM 1711 N N . PRO A 1 208 ? -29.958 -0.874 46.116 1.00 84.19 208 PRO A N 1
ATOM 1712 C CA . PRO A 1 208 ? -31.274 -1.006 46.725 1.00 84.19 208 PRO A CA 1
ATOM 1713 C C . PRO A 1 208 ? -31.939 0.369 46.830 1.00 84.19 208 PRO A C 1
ATOM 1715 O O . PRO A 1 208 ? -31.309 1.355 47.215 1.00 84.19 208 PRO A O 1
ATOM 1718 N N . ALA A 1 209 ? -33.226 0.430 46.498 1.00 83.44 209 ALA A N 1
ATOM 1719 C CA . ALA A 1 209 ? -34.016 1.629 46.713 1.00 83.44 209 ALA A CA 1
ATOM 1720 C C . ALA A 1 209 ? -34.198 1.845 48.223 1.00 83.44 209 ALA A C 1
ATOM 1722 O O . ALA A 1 209 ? -34.912 1.102 48.895 1.00 83.44 209 ALA A O 1
ATOM 1723 N N . ILE A 1 210 ? -33.520 2.858 48.753 1.00 87.19 210 ILE A N 1
ATOM 1724 C CA . ILE A 1 210 ? -33.691 3.338 50.124 1.00 87.19 210 ILE A CA 1
ATOM 1725 C C . ILE A 1 210 ? -34.766 4.435 50.152 1.00 87.19 210 ILE A C 1
ATOM 1727 O O . ILE A 1 210 ? -34.971 5.126 49.158 1.00 87.19 210 ILE A O 1
ATOM 1731 N N . ASN A 1 211 ? -35.451 4.601 51.288 1.00 83.88 211 ASN A N 1
ATOM 1732 C CA . ASN A 1 211 ? -36.493 5.620 51.506 1.00 83.88 211 ASN A CA 1
ATOM 1733 C C . ASN A 1 211 ? -37.787 5.457 50.681 1.00 83.88 211 ASN A C 1
ATOM 1735 O O . ASN A 1 211 ? -38.419 6.446 50.315 1.00 83.88 211 ASN A O 1
ATOM 1739 N N . ILE A 1 212 ? -38.232 4.223 50.418 1.00 83.56 212 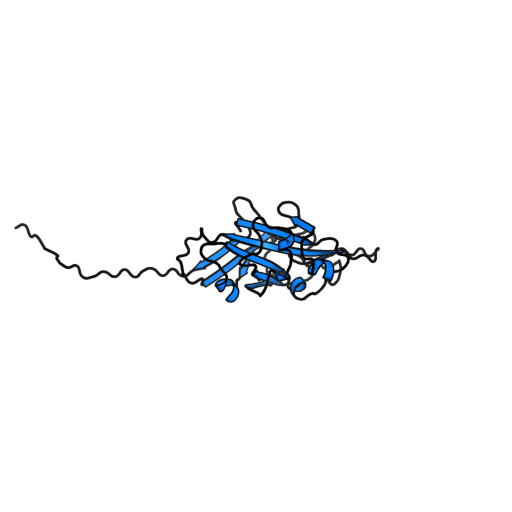ILE A N 1
ATOM 1740 C CA . ILE A 1 212 ? -39.574 4.001 49.859 1.00 83.56 212 ILE A CA 1
ATOM 1741 C C . ILE A 1 212 ? -40.627 4.181 50.963 1.00 83.56 212 ILE A C 1
ATOM 1743 O O . ILE A 1 212 ? -40.861 3.276 51.765 1.00 83.56 212 ILE A O 1
ATOM 1747 N N . THR A 1 213 ? -41.302 5.330 50.990 1.00 83.25 213 THR A N 1
ATOM 1748 C CA . THR A 1 213 ? -42.494 5.558 51.820 1.00 83.25 213 THR A CA 1
ATOM 1749 C C . THR A 1 213 ? -43.760 5.213 51.043 1.00 83.25 213 THR A C 1
ATOM 1751 O O . THR A 1 213 ? -44.077 5.799 50.010 1.00 83.25 213 THR A O 1
ATOM 1754 N N . LYS A 1 214 ? -44.514 4.235 51.551 1.00 80.12 214 LYS A N 1
ATOM 1755 C CA . LYS A 1 214 ? -45.803 3.831 50.987 1.00 80.12 214 LYS A CA 1
ATOM 1756 C C . LYS A 1 214 ? -46.905 4.667 51.641 1.00 80.12 214 LYS A C 1
ATOM 1758 O O . LYS A 1 214 ? -47.366 4.328 52.727 1.00 80.12 214 LYS A O 1
ATOM 1763 N N . ASN A 1 215 ? -47.337 5.747 50.993 1.00 75.19 215 ASN A N 1
ATOM 1764 C CA . ASN A 1 215 ? -48.527 6.479 51.429 1.00 75.19 215 ASN A CA 1
ATOM 1765 C C . ASN A 1 215 ? -49.770 5.648 51.091 1.00 75.19 215 ASN A C 1
ATOM 1767 O O . ASN A 1 215 ? -50.231 5.639 49.952 1.00 75.19 215 ASN A O 1
ATOM 1771 N N . ARG A 1 216 ? -50.304 4.914 52.072 1.00 72.69 216 ARG A N 1
ATOM 1772 C CA . ARG A 1 216 ? -51.681 4.415 51.994 1.00 72.69 216 ARG A CA 1
ATOM 1773 C C . ARG A 1 216 ? -52.605 5.545 52.441 1.00 72.69 216 ARG A C 1
ATOM 1775 O O . ARG A 1 216 ? -52.645 5.862 53.624 1.00 72.69 216 ARG A O 1
ATOM 1782 N N . ALA A 1 217 ? -53.308 6.153 51.489 1.00 70.38 217 ALA A N 1
ATOM 1783 C CA . ALA A 1 217 ? -54.563 6.830 51.793 1.00 70.38 217 ALA A CA 1
ATOM 1784 C C . ALA A 1 217 ? -55.594 5.744 52.146 1.00 70.38 217 ALA A C 1
ATOM 1786 O O . ALA A 1 217 ? -55.639 4.714 51.467 1.00 70.38 217 ALA A O 1
ATOM 1787 N N . PHE A 1 218 ? -56.290 5.950 53.264 1.00 70.19 218 PHE A N 1
ATOM 1788 C CA . PHE A 1 218 ? -57.261 5.032 53.862 1.00 70.19 218 PHE A CA 1
ATOM 1789 C C . PHE A 1 218 ? -58.496 4.825 52.985 1.00 70.19 218 PHE A C 1
ATOM 1791 O O . PHE A 1 218 ? -58.901 5.798 52.311 1.00 70.19 218 PHE A O 1
#

Foldseek 3Di:
DLAKKKAKAKFDQDLCCRLQDLFGPDIDPDDDDQKAWKAWPDDPVDPGIMIMHIKMKDKDFQQPPPQPVPFQWPWKWFKWAFADDPQDADDKWKWFKWFQPDCPDHVVGGRSSSRCVSTDDTQFIDIPVPRDHRDIDTGIGDPSNRVQDDHNGMGIIMIHTVCSVVVNGDPDNSHPTMTHIDQDSDDVGPGDMDTDTDDDDPDDDDDPDPPDDDDDDD

Secondary structure (DSSP, 8-state):
--EEEEEEEEEESSHHHHHH-SS-SEEESSSS--EEEEEE---TTSS---EEEEEEEEEEE-TTS---TTPPEEEEEEEEEB---SS---S--EEEEEE-TTT-S-SS--GGGG-GGG-BS--BEEETTTSPBSSEEEEEB-HHHHHT--TTSEEEEEEEEHHHHHTPPPS-TT--EEEEB--B-STT-BSEEEEEE--------PPP----------

Sequence (218 aa):
AEKCGSLRYTWASTYREARDAVEANETSIYTAGNAIGQYDNFNPQSPYHNYFIYRLAFQFRTNQAYLPPGAPIQYAAIRVKRYKTVYPLKLDFKVVIKDGMPEFPHDPIELTDYYRKWYLGNYGEILASELPIDEFGDIILNSRGLDRINLGGYTKYMLRSSRDIEEIDPYKSENEERIMLWLNNGNDYDPRLVIRITLHIPKVMTGPAINITKNRAF

Nearest PDB structures (foldseek):
  7vbo-assembly1_A  TM=4.889E-01  e=8.433E-03  Defluviitalea phaphyphila
  8beg-assembly1_A  TM=4.274E-01  e=5.239E-01  Enterococcus faecalis
  1f15-assembly1_B  TM=3.103E-01  e=9.153E-01  Cucumber mosaic virus (strain FNY)
  8x97-assembly1_B  TM=3.429E-01  e=8.529E+00  Enterovirus A71